Protein AF-A0A9E4ZSJ5-F1 (afdb_monomer)

Foldseek 3Di:
DLLLVLLVLLLVLLVVVLPDPLVPDPVLSVLSPVLSVLSVVLSVAFPAPPNVLSNVLSVLSVVLSVCCVPVNDDPVSSVSSVVSSLSSLQVSCVRHVLVVLLVLLLVLLVLLLVLQCVLLCPPDPVSNVVNVVLVVLSVVLSVQSVVQALSSLVSLVVSLPVSLVVLVVLLVVLVVCLVDVVNLVVVCVVVVHDSVVSNVVSVSSNVSSVSSNVSSVSSCVSCVVSVSNHD

Structure (mmCIF, N/CA/C/O backbone):
data_AF-A0A9E4ZSJ5-F1
#
_entry.id   AF-A0A9E4ZSJ5-F1
#
loop_
_atom_site.group_PDB
_atom_site.id
_atom_site.type_symbol
_atom_site.label_atom_id
_atom_site.label_alt_id
_atom_site.label_comp_id
_atom_site.label_asym_id
_atom_site.label_entity_id
_atom_site.label_seq_id
_atom_site.pdbx_PDB_ins_code
_atom_site.Cartn_x
_atom_site.Cartn_y
_atom_site.Cartn_z
_atom_site.occupancy
_atom_site.B_iso_or_equiv
_atom_site.auth_seq_id
_atom_site.auth_comp_id
_atom_site.auth_asym_id
_atom_site.auth_atom_id
_atom_site.pdbx_PDB_model_num
ATOM 1 N N . MET A 1 1 ? -26.168 -15.678 9.941 1.00 82.56 1 MET A N 1
ATOM 2 C CA . MET A 1 1 ? -24.717 -15.788 10.201 1.00 82.56 1 MET A CA 1
ATOM 3 C C . MET A 1 1 ? -24.453 -15.346 11.629 1.00 82.56 1 MET A C 1
ATOM 5 O O . MET A 1 1 ? -24.962 -14.302 12.035 1.00 82.56 1 MET A O 1
ATOM 9 N N . GLU A 1 2 ? -23.736 -16.155 12.408 1.00 89.38 2 GLU A N 1
ATOM 10 C CA . GLU A 1 2 ? -23.438 -15.859 13.820 1.00 89.38 2 GLU A CA 1
ATOM 11 C C . GLU A 1 2 ? -22.549 -14.610 13.950 1.00 89.38 2 GLU A C 1
ATOM 13 O O . GLU A 1 2 ? -22.780 -13.773 14.826 1.00 89.38 2 GLU A O 1
ATOM 18 N N . SER A 1 3 ? -21.613 -14.418 13.011 1.00 89.25 3 SER A N 1
ATOM 19 C CA . SER A 1 3 ? -20.755 -13.228 12.934 1.00 89.25 3 SER A CA 1
ATOM 20 C C . SER A 1 3 ? -21.548 -11.918 12.886 1.00 89.25 3 SER A C 1
ATOM 22 O O . SER A 1 3 ? -21.215 -10.985 13.612 1.00 89.25 3 SER A O 1
ATOM 24 N N . ILE A 1 4 ? -22.641 -11.854 12.114 1.00 91.62 4 ILE A N 1
ATOM 25 C CA . ILE A 1 4 ? -23.507 -10.664 12.011 1.00 91.62 4 ILE A CA 1
ATOM 26 C C . ILE A 1 4 ? -24.074 -10.283 13.379 1.00 91.62 4 ILE A C 1
ATOM 28 O O . ILE A 1 4 ? -24.084 -9.105 13.734 1.00 91.62 4 ILE A O 1
ATOM 32 N N . LYS A 1 5 ? -24.538 -11.268 14.158 1.00 93.62 5 LYS A N 1
ATOM 33 C CA . LYS A 1 5 ? -25.108 -11.024 15.489 1.00 93.62 5 LYS A CA 1
ATOM 34 C C . LYS A 1 5 ? -24.040 -10.468 16.434 1.00 93.62 5 LYS A C 1
ATOM 36 O O . LYS A 1 5 ? -24.253 -9.427 17.046 1.00 93.62 5 LYS A O 1
ATOM 41 N N . LEU A 1 6 ? -22.868 -11.103 16.472 1.00 94.00 6 LEU A N 1
ATOM 42 C CA . LEU A 1 6 ? -21.738 -10.673 17.302 1.00 94.00 6 LEU A CA 1
ATOM 43 C C . LEU A 1 6 ? -21.234 -9.272 16.926 1.00 94.00 6 LEU A C 1
ATOM 45 O O . LEU A 1 6 ? -20.929 -8.463 17.799 1.00 94.00 6 LEU A O 1
ATOM 49 N N . LEU A 1 7 ? -21.165 -8.956 15.633 1.00 93.94 7 LEU A N 1
ATOM 50 C CA . LEU A 1 7 ? -20.732 -7.644 15.155 1.00 93.94 7 LEU A CA 1
ATOM 51 C C . LEU A 1 7 ? -21.789 -6.561 15.398 1.00 93.94 7 LEU A C 1
ATOM 53 O O . LEU A 1 7 ? -21.427 -5.435 15.732 1.00 93.94 7 LEU A O 1
ATOM 57 N N . ARG A 1 8 ? -23.083 -6.887 15.312 1.00 95.06 8 ARG A N 1
ATOM 58 C CA . ARG A 1 8 ? -24.169 -5.967 15.686 1.00 95.06 8 ARG A CA 1
ATOM 59 C C . ARG A 1 8 ? -24.122 -5.620 17.175 1.00 95.06 8 ARG A C 1
ATOM 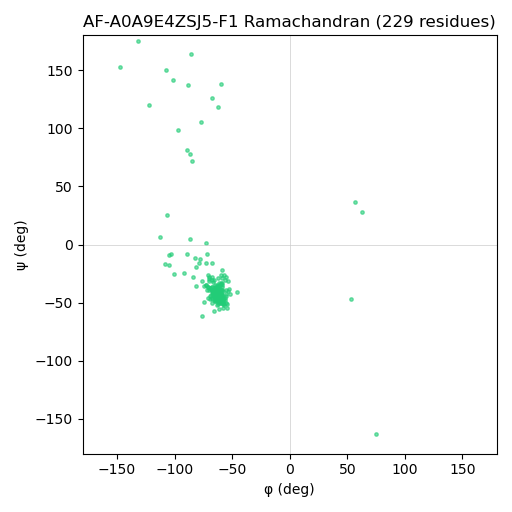61 O O . ARG A 1 8 ? -24.242 -4.448 17.526 1.00 95.06 8 ARG A O 1
ATOM 68 N N . ASP A 1 9 ? -23.858 -6.607 18.027 1.00 95.44 9 ASP A N 1
ATOM 69 C CA . ASP A 1 9 ? -23.616 -6.386 19.457 1.00 95.44 9 ASP A CA 1
ATOM 70 C C . ASP A 1 9 ? -22.361 -5.524 19.690 1.00 95.44 9 ASP A C 1
ATOM 72 O O . ASP A 1 9 ? -22.326 -4.679 20.579 1.00 95.44 9 ASP A O 1
ATOM 76 N N . THR A 1 10 ? -21.316 -5.686 18.874 1.00 94.69 10 THR A N 1
ATOM 77 C CA . THR A 1 10 ? -20.131 -4.815 18.932 1.00 94.69 10 THR A CA 1
ATOM 78 C C . THR A 1 10 ? -20.482 -3.369 18.574 1.00 94.69 10 THR A C 1
ATOM 80 O O . THR A 1 10 ? -20.023 -2.450 19.250 1.00 94.69 10 THR A O 1
ATOM 83 N N . VAL A 1 11 ? -21.305 -3.139 17.544 1.00 95.62 11 VAL A N 1
ATOM 84 C CA . VAL A 1 11 ? -21.756 -1.790 17.157 1.00 95.62 11 VAL A CA 1
ATOM 85 C C . VAL A 1 11 ? -22.525 -1.124 18.298 1.00 95.62 11 VAL A C 1
ATOM 87 O O . VAL A 1 11 ? -22.272 0.045 18.601 1.00 95.62 11 VAL A O 1
ATOM 90 N N . SER A 1 12 ? -23.426 -1.851 18.967 1.00 95.69 12 SER A N 1
ATOM 91 C CA . SER A 1 12 ? -24.171 -1.301 20.105 1.00 95.69 12 SER A CA 1
ATOM 92 C C . SER A 1 12 ? -23.243 -0.958 21.275 1.00 95.69 12 SER A C 1
ATOM 94 O O . SER A 1 12 ? -23.329 0.150 21.805 1.00 95.69 12 SER A O 1
ATOM 96 N N . LEU A 1 13 ? -22.287 -1.833 21.609 1.00 94.19 13 LEU A N 1
ATOM 97 C CA . LEU A 1 13 ? -21.255 -1.567 22.620 1.00 94.19 13 LEU A CA 1
ATOM 98 C C . LEU A 1 13 ? -20.428 -0.323 22.280 1.00 94.19 13 LEU A C 1
ATOM 100 O O . LEU A 1 13 ? -20.258 0.547 23.129 1.00 94.19 13 LEU A O 1
ATOM 104 N N . MET A 1 14 ? -19.970 -0.187 21.035 1.00 94.00 14 MET A N 1
ATOM 105 C CA . MET A 1 14 ? -19.210 0.983 20.582 1.00 94.00 14 MET A CA 1
ATOM 106 C C . MET A 1 14 ? -20.010 2.281 20.735 1.00 94.00 14 MET A C 1
ATOM 108 O O . MET A 1 14 ? -19.475 3.281 21.213 1.00 94.00 14 MET A O 1
ATOM 112 N N . ARG A 1 15 ? -21.304 2.270 20.394 1.00 94.38 15 ARG A N 1
ATOM 113 C CA . ARG A 1 15 ? -22.187 3.432 20.587 1.00 94.38 15 ARG A CA 1
ATOM 114 C C . ARG A 1 15 ? -22.389 3.768 22.065 1.00 94.38 15 ARG A C 1
ATOM 116 O O . ARG A 1 15 ? -22.365 4.943 22.417 1.00 94.38 15 ARG A O 1
ATOM 123 N N . MET A 1 16 ? -22.519 2.766 22.937 1.00 92.94 16 MET A N 1
ATOM 124 C CA . MET A 1 16 ? -22.590 2.989 24.387 1.00 92.94 16 MET A CA 1
ATOM 125 C C . MET A 1 16 ? -21.287 3.583 24.938 1.00 92.94 16 MET A C 1
ATOM 127 O O . MET A 1 16 ? -21.334 4.506 25.749 1.00 92.94 16 MET A O 1
ATOM 131 N N . ILE A 1 17 ? -20.126 3.125 24.453 1.00 91.44 17 ILE A N 1
ATOM 132 C CA . ILE A 1 17 ? -18.825 3.713 24.805 1.00 91.44 17 ILE A CA 1
ATOM 133 C C . ILE A 1 17 ? -18.768 5.184 24.360 1.00 91.44 17 ILE A C 1
ATOM 135 O O . ILE A 1 17 ? -18.395 6.048 25.150 1.00 91.44 17 ILE A O 1
ATOM 139 N N . ALA A 1 18 ? -19.186 5.495 23.128 1.00 90.62 18 ALA A N 1
ATOM 140 C CA . ALA A 1 18 ? -19.200 6.865 22.604 1.00 90.62 18 ALA A CA 1
ATOM 141 C C . ALA A 1 18 ? -20.171 7.801 23.351 1.00 90.62 18 ALA A C 1
ATOM 143 O O . ALA A 1 18 ? -19.890 8.992 23.513 1.00 90.62 18 ALA A O 1
ATOM 144 N N . ALA A 1 19 ? -21.310 7.277 23.810 1.00 89.75 19 ALA A N 1
ATOM 145 C CA . ALA A 1 19 ? -22.309 8.021 24.574 1.00 89.75 19 ALA A CA 1
ATOM 146 C C . ALA A 1 19 ? -21.919 8.226 26.049 1.00 89.75 19 ALA A C 1
ATOM 148 O O . ALA A 1 19 ? -22.552 9.023 26.747 1.00 89.75 19 ALA A O 1
ATOM 149 N N . ASN A 1 20 ? -20.889 7.531 26.540 1.00 87.38 20 ASN A N 1
ATOM 150 C CA . ASN A 1 20 ? -20.501 7.607 27.938 1.00 87.38 20 ASN A CA 1
ATOM 151 C C . ASN A 1 20 ? -19.952 9.002 28.285 1.00 87.38 20 ASN A C 1
ATOM 153 O O . ASN A 1 20 ? -18.995 9.491 27.682 1.00 87.38 20 ASN A O 1
ATOM 157 N N . ARG A 1 21 ? -20.534 9.633 29.313 1.00 79.31 21 ARG A N 1
ATOM 158 C CA . ARG A 1 21 ? -20.146 10.976 29.780 1.00 79.31 21 ARG A CA 1
ATOM 159 C C . ARG A 1 21 ? -18.676 11.056 30.203 1.00 79.31 21 ARG A C 1
ATOM 161 O O . ARG A 1 21 ? -18.067 12.111 30.058 1.00 79.31 21 ARG A O 1
ATOM 168 N N . LYS A 1 22 ? -18.091 9.946 30.673 1.00 81.38 22 LYS A N 1
ATOM 169 C CA . LYS A 1 22 ? -16.681 9.864 31.091 1.00 81.38 22 LYS A CA 1
ATOM 170 C C . LYS A 1 22 ? -15.698 10.015 29.924 1.00 81.38 22 LYS A C 1
ATOM 172 O O . LYS A 1 22 ? -14.518 10.244 30.167 1.00 81.38 22 LYS A O 1
ATOM 177 N N . LEU A 1 23 ? -16.153 9.879 28.672 1.00 79.12 23 LEU A N 1
ATOM 178 C CA . LEU A 1 23 ? -15.261 9.841 27.517 1.00 79.12 23 LEU A CA 1
ATOM 179 C C . LEU A 1 23 ? -14.599 11.193 27.223 1.00 79.12 23 LEU A C 1
ATOM 181 O O . LEU A 1 23 ? -13.488 11.153 26.713 1.00 79.12 23 LEU A O 1
ATOM 185 N N . GLY A 1 24 ? -15.229 12.334 27.568 1.00 72.06 24 GLY A N 1
ATOM 186 C CA . GLY A 1 24 ? -14.718 13.729 27.601 1.00 72.06 24 GLY A CA 1
ATOM 187 C C . GLY A 1 24 ? -14.047 14.299 26.333 1.00 72.06 24 GLY A C 1
ATOM 188 O O . GLY A 1 24 ? -14.333 15.405 25.885 1.00 72.06 24 GLY A O 1
ATOM 189 N N . ASN A 1 25 ? -13.148 13.534 25.731 1.00 85.38 25 ASN A N 1
ATOM 190 C CA . ASN A 1 25 ? -12.379 13.787 24.535 1.00 85.38 25 ASN A CA 1
ATOM 191 C C . ASN A 1 25 ? -13.220 13.603 23.260 1.00 85.38 25 ASN A C 1
ATOM 193 O O . ASN A 1 25 ? -13.465 12.489 22.786 1.00 85.38 25 ASN A O 1
ATOM 197 N N . VAL A 1 26 ? -13.573 14.735 22.651 1.00 88.44 26 VAL A N 1
ATOM 198 C CA . VAL A 1 26 ? -14.324 14.825 21.388 1.00 88.44 26 VAL A CA 1
ATOM 199 C C . VAL A 1 26 ? -13.657 14.040 20.250 1.00 88.44 26 VAL A C 1
ATOM 201 O O . VAL A 1 26 ? -14.342 13.363 19.486 1.00 88.44 26 VAL A O 1
ATOM 204 N N . LYS A 1 27 ? -12.318 14.059 20.148 1.00 90.00 27 LYS A N 1
ATOM 205 C CA . LYS A 1 27 ? -11.590 13.339 19.085 1.00 90.00 27 LYS A CA 1
ATOM 206 C C . LYS A 1 27 ? -11.707 11.826 19.245 1.00 90.00 27 LYS A C 1
ATOM 208 O O . LYS A 1 27 ? -11.814 11.112 18.251 1.00 90.00 27 LYS A O 1
ATOM 213 N N . LEU A 1 28 ? -11.655 11.329 20.482 1.00 89.88 28 LEU A N 1
ATOM 214 C CA . LEU A 1 28 ? -11.805 9.901 20.756 1.00 89.88 28 LEU A CA 1
ATOM 215 C C . LEU A 1 28 ? -13.237 9.449 20.467 1.00 89.88 28 LEU A C 1
ATOM 217 O O . LEU A 1 28 ? -13.420 8.444 19.788 1.00 89.88 28 LEU A O 1
ATOM 221 N N . LYS A 1 29 ? -14.232 10.238 20.889 1.00 92.50 29 LYS A N 1
ATOM 222 C CA . LYS A 1 29 ? -15.645 9.989 20.581 1.00 92.50 29 LYS A CA 1
ATOM 223 C C . LYS A 1 29 ? -15.884 9.848 19.078 1.00 92.50 29 LYS A C 1
ATOM 225 O O . LYS A 1 29 ? -16.398 8.824 18.638 1.00 92.50 29 LYS A O 1
ATOM 230 N N . ALA A 1 30 ? -15.405 10.816 18.295 1.00 92.19 30 ALA A N 1
ATOM 231 C CA . ALA A 1 30 ? -15.530 10.798 16.840 1.00 92.19 30 ALA A CA 1
ATOM 232 C C . ALA A 1 30 ? -14.900 9.540 16.214 1.00 92.19 30 ALA A C 1
ATOM 234 O O . ALA A 1 30 ? -15.482 8.930 15.321 1.00 92.19 30 ALA A O 1
ATOM 235 N N . LYS A 1 31 ? -13.737 9.091 16.713 1.00 92.62 31 LYS A N 1
ATOM 236 C CA . LYS A 1 31 ? -13.089 7.858 16.230 1.00 92.62 31 LYS A CA 1
ATOM 237 C C . LYS A 1 31 ? -13.915 6.599 16.497 1.00 92.62 31 LYS A C 1
ATOM 239 O O . LYS A 1 31 ? -13.879 5.686 15.669 1.00 92.62 31 LYS A O 1
ATOM 244 N N . ILE A 1 32 ? -14.585 6.531 17.649 1.00 94.12 32 ILE A N 1
ATOM 245 C CA . ILE A 1 32 ? -15.438 5.403 18.046 1.00 94.12 32 ILE A CA 1
ATOM 246 C C . ILE A 1 32 ? -16.707 5.387 17.196 1.00 94.12 32 ILE A C 1
ATOM 248 O O . ILE A 1 32 ? -17.059 4.336 16.668 1.00 94.12 32 ILE A O 1
ATOM 252 N N . GLU A 1 33 ? -17.350 6.541 17.013 1.00 94.31 33 GLU A N 1
ATOM 253 C CA . GLU A 1 33 ? -18.536 6.679 16.160 1.00 94.31 33 GLU A CA 1
ATOM 254 C C . GLU A 1 33 ? -18.225 6.324 14.700 1.00 94.31 33 GLU A C 1
ATOM 256 O O . GLU A 1 33 ? -18.957 5.546 14.092 1.00 94.31 33 GLU A O 1
ATOM 261 N N . GLU A 1 34 ? -17.094 6.798 14.166 1.00 92.88 34 GLU A N 1
ATOM 262 C CA . GLU A 1 34 ? -16.604 6.418 12.834 1.00 92.88 34 GLU A CA 1
ATOM 263 C C . GLU A 1 34 ? -16.385 4.900 12.729 1.00 92.88 34 GLU A C 1
ATOM 265 O O . GLU A 1 34 ? -16.767 4.272 11.748 1.00 92.88 34 GLU A O 1
ATOM 270 N N . ALA A 1 35 ? -15.790 4.270 13.745 1.00 93.06 35 ALA A N 1
ATOM 271 C CA . ALA A 1 35 ? -15.584 2.823 13.737 1.00 93.06 35 ALA A CA 1
ATOM 272 C C . ALA A 1 35 ? -16.902 2.034 13.828 1.00 93.06 35 ALA A C 1
ATOM 274 O O . ALA A 1 35 ? -17.030 0.986 13.194 1.00 93.06 35 ALA A O 1
ATOM 275 N N . ALA A 1 36 ? -17.878 2.533 14.590 1.00 94.25 36 ALA A N 1
ATOM 276 C CA . ALA A 1 36 ? -19.201 1.931 14.690 1.00 94.25 36 ALA A CA 1
ATOM 277 C C . ALA A 1 36 ? -19.961 2.018 13.358 1.00 94.25 36 ALA A C 1
ATOM 279 O O . ALA A 1 36 ? -20.536 1.018 12.934 1.00 94.25 36 ALA A O 1
ATOM 280 N N . SER A 1 37 ? -19.914 3.164 12.667 1.00 93.75 37 SER A N 1
ATOM 281 C CA . SER A 1 37 ? -20.568 3.330 11.361 1.00 93.75 37 SER A CA 1
ATOM 282 C C . SER A 1 37 ? -19.913 2.478 10.268 1.00 93.75 37 SER A C 1
ATOM 284 O O . SER A 1 37 ? -20.601 1.893 9.430 1.00 93.75 37 SER A O 1
ATOM 286 N N . VAL A 1 38 ? -18.584 2.327 10.303 1.00 91.50 38 VAL A N 1
ATOM 287 C CA . VAL A 1 38 ? -17.856 1.417 9.406 1.00 91.50 38 VAL A CA 1
ATOM 288 C C . VAL A 1 38 ? -18.292 -0.033 9.624 1.00 91.50 38 VAL A C 1
ATOM 290 O O . VAL A 1 38 ? -18.569 -0.732 8.652 1.00 91.50 38 VAL A O 1
ATOM 293 N N . LEU A 1 39 ? -18.398 -0.487 10.876 1.00 92.69 39 LEU A N 1
ATOM 294 C CA . LEU A 1 39 ? -18.894 -1.833 11.171 1.00 92.69 39 LEU A CA 1
ATOM 295 C C . LEU A 1 39 ? -20.347 -2.022 10.738 1.00 92.69 39 LEU A C 1
ATOM 297 O O . LEU A 1 39 ? -20.679 -3.050 10.163 1.00 92.69 39 LEU A O 1
ATOM 301 N N . GLU A 1 40 ? -21.205 -1.041 10.999 1.00 93.50 40 GLU A N 1
ATOM 302 C CA . GLU A 1 40 ? -22.624 -1.100 10.656 1.00 93.50 40 GLU A CA 1
ATOM 303 C C . GLU A 1 40 ? -22.850 -1.155 9.144 1.00 93.50 40 GLU A C 1
ATOM 305 O O . GLU A 1 40 ? -23.587 -2.019 8.675 1.00 93.50 40 GLU A O 1
ATOM 310 N N . SER A 1 41 ? -22.160 -0.304 8.376 1.00 91.31 41 SER A N 1
ATOM 311 C CA . SER A 1 41 ? -22.208 -0.344 6.906 1.00 91.31 41 SER A CA 1
ATOM 312 C C . SER A 1 41 ? -21.706 -1.677 6.347 1.00 91.31 41 SER A C 1
ATOM 314 O O . SER A 1 41 ? -22.260 -2.186 5.378 1.00 91.31 41 SER A O 1
ATOM 316 N N . MET A 1 42 ? -20.713 -2.294 6.994 1.00 92.75 42 MET A N 1
ATOM 317 C CA . MET A 1 42 ? -20.207 -3.608 6.608 1.00 92.75 42 MET A CA 1
ATOM 318 C C . MET A 1 42 ? -21.226 -4.732 6.837 1.00 92.75 42 MET A C 1
ATOM 320 O O . MET A 1 42 ? -21.202 -5.694 6.078 1.00 92.75 42 MET A O 1
ATOM 324 N N . LEU A 1 43 ? -22.128 -4.643 7.827 1.00 91.69 43 LEU A N 1
ATOM 325 C CA . LEU A 1 43 ? -23.059 -5.737 8.162 1.00 91.69 43 LEU A CA 1
ATOM 326 C C . LEU A 1 43 ? -23.928 -6.190 6.976 1.00 91.69 43 LEU A C 1
ATOM 328 O O . LEU A 1 43 ? -24.295 -7.361 6.919 1.00 91.69 43 LEU A O 1
ATOM 332 N N . GLY A 1 44 ? -24.254 -5.279 6.052 1.00 86.50 44 GLY A N 1
ATOM 333 C CA . GLY A 1 44 ? -25.016 -5.581 4.834 1.00 86.50 44 GLY A CA 1
ATOM 334 C C . GLY A 1 44 ? -24.184 -6.159 3.682 1.00 86.50 44 GLY A C 1
ATOM 335 O O . GLY A 1 44 ? -24.751 -6.656 2.717 1.00 86.50 44 GLY A O 1
ATOM 336 N N . GLU A 1 45 ? -22.854 -6.112 3.781 1.00 90.12 45 GLU A N 1
ATOM 337 C CA . GLU A 1 45 ? -21.902 -6.531 2.741 1.00 90.12 45 GLU A CA 1
ATOM 338 C C . G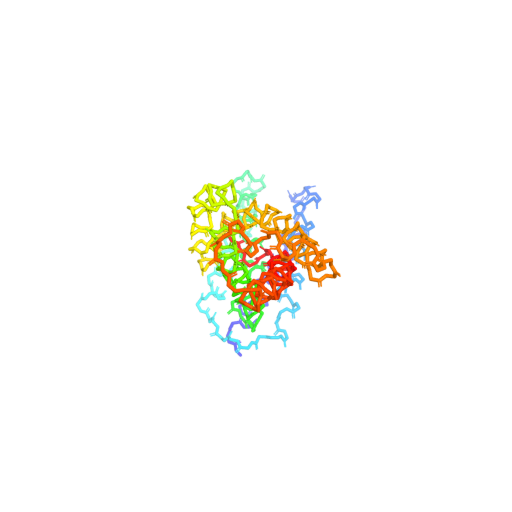LU A 1 45 ? -21.092 -7.782 3.135 1.00 90.12 45 GLU A C 1
ATOM 340 O O . GLU A 1 45 ? -20.141 -8.145 2.439 1.00 90.12 45 GLU A O 1
ATOM 345 N N . ILE A 1 46 ? -21.408 -8.427 4.266 1.00 90.31 46 ILE A N 1
ATOM 346 C CA . ILE A 1 46 ? -20.648 -9.584 4.761 1.00 90.31 46 ILE A CA 1
ATOM 347 C C . ILE A 1 46 ? -20.736 -10.734 3.753 1.00 90.31 46 ILE A C 1
ATOM 349 O O . ILE A 1 46 ? -21.812 -11.271 3.496 1.00 90.31 46 ILE A O 1
ATOM 353 N N . SER A 1 47 ? -19.577 -11.131 3.223 1.00 88.69 47 SER A N 1
ATOM 354 C CA . SER A 1 47 ? -19.415 -12.285 2.331 1.00 88.69 47 SER A CA 1
ATOM 355 C C . SER A 1 47 ? -18.692 -13.458 3.003 1.00 88.69 47 SER A C 1
ATOM 357 O O . SER A 1 47 ? -18.783 -14.583 2.519 1.00 88.69 47 SER A O 1
ATOM 359 N N . VAL A 1 48 ? -18.001 -13.228 4.129 1.00 87.50 48 VAL A N 1
ATOM 360 C CA . VAL A 1 48 ? -17.189 -14.235 4.834 1.00 87.50 48 VAL A CA 1
ATOM 361 C C . VAL A 1 48 ? -17.661 -14.397 6.284 1.00 87.50 48 VAL A C 1
ATOM 363 O O . VAL A 1 48 ? -17.599 -13.449 7.068 1.00 87.50 48 VAL A O 1
ATOM 366 N N . ASP A 1 49 ? -18.089 -15.607 6.674 1.00 87.38 49 ASP A N 1
ATOM 367 C CA . ASP A 1 49 ? -18.551 -15.905 8.045 1.00 87.38 49 ASP A CA 1
ATOM 368 C C . ASP A 1 49 ? -17.391 -16.261 8.995 1.00 87.38 49 ASP A C 1
ATOM 370 O O . ASP A 1 49 ? -17.207 -17.413 9.385 1.00 87.38 49 ASP A O 1
ATOM 374 N N . ASN A 1 50 ? -16.571 -15.276 9.375 1.00 89.31 50 ASN A N 1
ATOM 375 C CA . ASN A 1 50 ? -15.491 -15.493 10.347 1.00 89.31 50 ASN A CA 1
ATOM 376 C C . ASN A 1 50 ? -15.983 -15.317 11.796 1.00 89.31 50 ASN A C 1
ATOM 378 O O . ASN A 1 50 ? -15.773 -14.284 12.441 1.00 89.31 50 ASN A O 1
ATOM 382 N N . VAL A 1 51 ? -16.668 -16.336 12.313 1.00 91.75 51 VAL A N 1
ATOM 383 C CA . VAL A 1 51 ? -17.276 -16.311 13.655 1.00 91.75 51 VAL A CA 1
ATOM 384 C C . VAL A 1 51 ? -16.239 -16.091 14.763 1.00 91.75 51 VAL A C 1
ATOM 386 O O . VAL A 1 51 ? -16.495 -15.332 15.699 1.00 91.75 51 VAL A O 1
ATOM 389 N N . GLU A 1 52 ? -15.055 -16.696 14.655 1.00 91.38 52 GLU A N 1
ATOM 390 C CA . GLU A 1 52 ? -13.989 -16.574 15.658 1.00 91.38 52 GLU A CA 1
ATOM 391 C C . GLU A 1 52 ? -13.497 -15.132 15.797 1.00 91.38 52 GLU A C 1
ATOM 393 O O . GLU A 1 52 ? -13.434 -14.597 16.908 1.00 91.38 52 GLU A O 1
ATOM 398 N N . LEU A 1 53 ? -13.221 -14.466 14.671 1.00 91.25 53 LEU A N 1
ATOM 399 C CA . LEU A 1 53 ? -12.815 -13.064 14.673 1.00 91.25 53 LEU A CA 1
ATOM 400 C C . LEU A 1 53 ? -13.937 -12.163 15.200 1.00 91.25 53 LEU A C 1
ATOM 402 O O . LEU A 1 53 ? -13.677 -11.243 15.976 1.00 91.25 53 LEU A O 1
ATOM 406 N N . ALA A 1 54 ? -15.191 -12.441 14.835 1.00 93.31 54 ALA A N 1
ATOM 407 C CA . ALA A 1 54 ? -16.335 -11.676 15.325 1.00 93.31 54 ALA A CA 1
ATOM 408 C C . ALA A 1 54 ? -16.478 -11.804 16.851 1.00 93.31 54 ALA A C 1
ATOM 410 O O . ALA A 1 54 ? -16.725 -10.811 17.540 1.00 93.31 54 ALA A O 1
ATOM 411 N N . ARG A 1 55 ? -16.250 -13.006 17.393 1.00 95.12 55 ARG A N 1
ATOM 412 C CA . ARG A 1 55 ? -16.262 -13.287 18.835 1.00 95.12 55 ARG A CA 1
ATOM 413 C C . ARG A 1 55 ? -1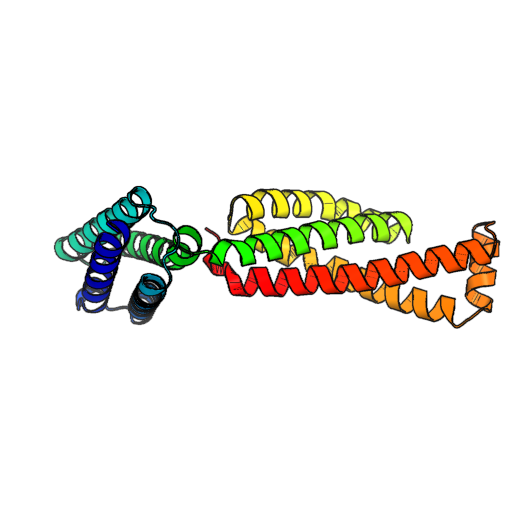5.094 -12.611 19.555 1.00 95.12 55 ARG A C 1
ATOM 415 O O . ARG A 1 55 ? -15.286 -12.055 20.638 1.00 95.12 55 ARG A O 1
ATOM 422 N N . LEU A 1 56 ? -13.906 -12.587 18.948 1.00 93.81 56 LEU A N 1
ATOM 423 C CA . LEU A 1 56 ? -12.747 -11.862 19.473 1.00 93.81 56 LEU A CA 1
ATOM 424 C C . LEU A 1 56 ? -13.026 -10.354 19.559 1.00 93.81 56 LEU A C 1
ATOM 426 O O . LEU A 1 56 ? -12.827 -9.754 20.613 1.00 93.81 56 LEU A O 1
ATOM 430 N N . ILE A 1 57 ? -13.542 -9.748 18.486 1.00 94.44 57 ILE A N 1
ATOM 431 C CA . ILE A 1 57 ? -13.878 -8.317 18.462 1.00 94.44 57 ILE A CA 1
ATOM 432 C C . ILE A 1 57 ? -14.965 -8.006 19.501 1.00 94.44 57 ILE A C 1
ATOM 434 O O . ILE A 1 57 ? -14.822 -7.054 20.270 1.00 94.44 57 ILE A O 1
ATOM 438 N N . ASN A 1 58 ? -16.022 -8.822 19.573 1.00 96.38 58 ASN A N 1
ATOM 439 C CA . ASN A 1 58 ? -17.112 -8.613 20.526 1.00 96.38 58 ASN A CA 1
ATOM 440 C C . ASN A 1 58 ? -16.653 -8.743 21.983 1.00 96.38 58 ASN A C 1
ATOM 442 O O . ASN A 1 58 ? -16.978 -7.891 22.810 1.00 96.38 58 ASN A O 1
ATOM 446 N N . SER A 1 59 ? -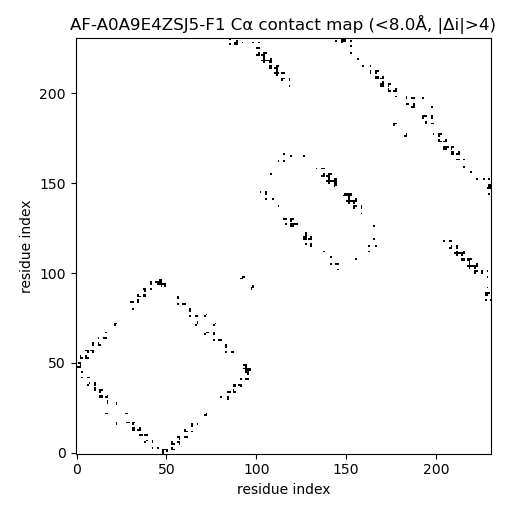15.864 -9.774 22.302 1.00 96.06 59 SER A N 1
ATOM 447 C CA . SER A 1 59 ? -15.340 -9.968 23.660 1.00 96.06 59 SER A CA 1
ATOM 448 C C . SER A 1 59 ? -14.464 -8.793 24.095 1.00 96.06 59 SER A C 1
ATOM 450 O O . SER A 1 59 ? -14.606 -8.299 25.213 1.00 96.06 59 SER A O 1
ATOM 452 N N . LYS A 1 60 ? -13.642 -8.265 23.184 1.00 94.94 60 LYS A N 1
ATOM 453 C CA . LYS A 1 60 ? -12.802 -7.093 23.440 1.00 94.94 60 LYS A CA 1
ATOM 454 C C . LYS A 1 60 ? -13.608 -5.806 23.586 1.00 94.94 60 LYS A C 1
ATOM 456 O O . LYS A 1 60 ? -13.296 -5.006 24.461 1.00 94.94 60 LYS A O 1
ATOM 461 N N . ALA A 1 61 ? -14.677 -5.627 22.812 1.00 95.19 61 ALA A N 1
ATOM 462 C CA . ALA A 1 61 ? -15.598 -4.507 22.998 1.00 95.19 61 ALA A CA 1
ATOM 463 C C . ALA A 1 61 ? -16.276 -4.532 24.376 1.00 95.19 61 ALA A C 1
ATOM 465 O O . ALA A 1 61 ? -16.348 -3.499 25.042 1.00 95.19 61 ALA A O 1
ATOM 466 N N . ARG A 1 62 ? -16.712 -5.713 24.838 1.00 96.00 62 ARG A N 1
ATOM 467 C CA . ARG A 1 62 ? -17.274 -5.890 26.188 1.00 96.00 62 ARG A CA 1
ATOM 468 C C . ARG A 1 62 ? -16.243 -5.583 27.270 1.00 96.00 62 ARG A C 1
ATOM 470 O O . ARG A 1 62 ? -16.547 -4.836 28.193 1.00 96.00 62 ARG A O 1
ATOM 477 N N . GLU A 1 63 ? -15.029 -6.120 27.147 1.00 94.06 63 GLU A N 1
ATOM 478 C CA . GLU A 1 63 ? -13.936 -5.886 28.100 1.00 94.06 63 GLU A CA 1
ATOM 479 C C . GLU A 1 63 ? -13.642 -4.387 28.264 1.00 94.06 63 GLU A C 1
ATOM 481 O O . GLU A 1 63 ? -13.596 -3.884 29.387 1.00 94.06 63 GLU A O 1
ATOM 486 N N . VAL A 1 64 ? -13.522 -3.664 27.146 1.00 93.75 64 VAL A N 1
ATOM 487 C CA . VAL A 1 64 ? -13.288 -2.214 27.133 1.00 93.75 64 VAL A CA 1
ATOM 488 C C . VAL A 1 64 ? -14.451 -1.452 27.765 1.00 93.75 64 VAL A C 1
ATOM 490 O O . VAL A 1 64 ? -14.222 -0.564 28.587 1.00 93.75 64 VAL A O 1
ATOM 493 N N . TYR A 1 65 ? -15.693 -1.808 27.425 1.00 93.12 65 TYR A N 1
ATOM 494 C CA . TYR A 1 65 ? -16.883 -1.194 28.012 1.00 93.12 65 TYR A CA 1
ATOM 495 C C . TYR A 1 65 ? -16.901 -1.345 29.541 1.00 93.12 65 TYR A C 1
ATOM 497 O O . TYR A 1 65 ? -17.021 -0.349 30.255 1.00 93.12 65 TYR A O 1
ATOM 505 N N . PHE A 1 66 ? -16.696 -2.563 30.056 1.00 92.31 66 PHE A N 1
ATOM 506 C CA . PHE A 1 66 ? -16.689 -2.824 31.498 1.00 92.31 66 PHE A CA 1
ATOM 507 C C . PHE A 1 66 ? -15.530 -2.134 32.223 1.00 92.31 66 PHE A C 1
ATOM 509 O O . PHE A 1 66 ? -15.723 -1.581 33.307 1.00 92.31 66 PHE A O 1
ATOM 516 N N . LYS A 1 67 ? -14.327 -2.129 31.635 1.00 91.19 67 LYS A N 1
ATOM 517 C CA . LYS A 1 67 ? -13.174 -1.414 32.201 1.00 91.19 67 LYS A CA 1
ATOM 518 C C . LYS A 1 67 ? -13.430 0.088 32.286 1.00 91.19 67 LYS A C 1
ATOM 520 O O . LYS A 1 67 ? -13.117 0.689 33.309 1.00 91.19 67 LYS A O 1
ATOM 525 N N . MET A 1 68 ? -14.027 0.681 31.255 1.00 89.38 68 MET A N 1
ATOM 526 C CA . MET A 1 68 ? -14.379 2.102 31.244 1.00 89.38 68 MET A CA 1
ATOM 527 C C . MET A 1 68 ? -15.473 2.435 32.273 1.00 89.38 68 MET A C 1
ATOM 529 O O . MET A 1 68 ? -15.374 3.442 32.976 1.00 89.38 68 MET A O 1
ATOM 533 N N . GLU A 1 69 ? -16.500 1.590 32.397 1.00 88.25 69 GLU A N 1
ATOM 534 C CA . GLU A 1 69 ? -17.546 1.720 33.422 1.00 88.25 69 GLU A CA 1
ATOM 535 C C . GLU A 1 69 ? -16.940 1.712 34.833 1.00 88.25 69 GLU A C 1
ATOM 537 O O . GLU A 1 69 ? -17.183 2.643 35.608 1.00 88.25 69 GLU A O 1
ATOM 542 N N . LYS A 1 70 ? -16.092 0.717 35.131 1.00 89.06 70 LYS A N 1
ATOM 543 C CA . LYS A 1 70 ? -15.509 0.484 36.460 1.00 89.06 70 LYS A CA 1
ATOM 544 C C . LYS A 1 70 ? -14.410 1.481 36.831 1.00 89.06 70 LYS A C 1
ATOM 546 O O . LYS A 1 70 ? -14.444 2.053 37.915 1.00 89.06 70 LYS A O 1
ATOM 551 N N . ASN A 1 71 ? -13.440 1.686 35.943 1.00 85.38 71 ASN A N 1
ATOM 552 C CA . ASN A 1 71 ? -12.202 2.413 36.242 1.00 85.38 71 ASN A CA 1
ATOM 553 C C . ASN A 1 71 ? -12.198 3.845 35.677 1.00 85.38 71 ASN A C 1
ATOM 555 O O . ASN A 1 71 ? -11.291 4.619 35.970 1.00 85.38 71 ASN A O 1
ATOM 559 N N . GLY A 1 72 ? -13.191 4.210 34.859 1.00 84.06 72 GLY A N 1
ATOM 560 C CA . GLY A 1 72 ? -13.207 5.481 34.140 1.00 84.06 72 GLY A CA 1
ATOM 561 C C . GLY A 1 72 ? -12.239 5.518 32.954 1.00 84.06 72 GLY A C 1
ATOM 562 O O . GLY A 1 72 ? -11.800 4.487 32.442 1.00 84.06 72 GLY A O 1
ATOM 563 N N . LEU A 1 73 ? -11.937 6.729 32.479 1.00 86.50 73 LEU A N 1
ATOM 564 C CA . LEU A 1 73 ? -11.093 6.954 31.307 1.00 86.50 73 LEU A CA 1
ATOM 565 C C . LEU A 1 73 ? -9.614 7.071 31.713 1.00 86.50 73 LEU A C 1
ATOM 567 O O . LEU A 1 73 ? -9.083 8.169 31.852 1.00 86.50 73 LEU A O 1
ATOM 571 N N . THR A 1 74 ? -8.947 5.936 31.917 1.00 88.69 74 THR A N 1
ATOM 572 C CA . THR A 1 74 ? -7.491 5.896 32.141 1.00 88.69 74 THR A CA 1
ATOM 573 C C . THR A 1 74 ? -6.723 5.848 30.816 1.00 88.69 74 THR A C 1
ATOM 575 O O . THR A 1 74 ? -7.289 5.522 29.769 1.00 88.69 74 THR A O 1
ATOM 578 N N . SER A 1 75 ? -5.416 6.137 30.839 1.00 88.31 75 SER A N 1
ATOM 579 C CA . SER A 1 75 ? -4.534 5.992 29.666 1.00 88.31 75 SER A CA 1
ATOM 580 C C . SER A 1 75 ? -4.620 4.598 29.043 1.00 88.31 75 SER A C 1
ATOM 582 O O . SER A 1 75 ? -4.639 4.456 27.820 1.00 88.31 75 SER A O 1
ATOM 584 N N . ASP A 1 76 ? -4.729 3.575 29.886 1.00 91.25 76 ASP A N 1
ATOM 585 C CA . ASP A 1 76 ? -4.789 2.180 29.462 1.00 91.25 76 ASP A CA 1
ATOM 586 C C . ASP A 1 76 ? -6.107 1.878 28.753 1.00 91.25 76 ASP A C 1
ATOM 588 O O . ASP A 1 76 ? -6.102 1.314 27.659 1.00 91.25 76 ASP A O 1
ATOM 592 N N . VAL A 1 77 ? -7.231 2.354 29.301 1.00 90.81 77 VAL A N 1
ATOM 593 C CA . VAL A 1 77 ? -8.547 2.238 28.656 1.00 90.81 77 VAL A CA 1
ATOM 594 C C . VAL A 1 77 ? -8.558 2.979 27.319 1.00 90.81 77 VAL A C 1
ATOM 596 O O . VAL A 1 77 ? -9.052 2.449 26.327 1.00 90.81 77 VAL A O 1
ATOM 599 N N . VAL A 1 78 ? -7.954 4.169 27.235 1.00 90.94 78 VAL A N 1
ATOM 600 C CA . VAL A 1 78 ? -7.824 4.907 25.966 1.00 90.94 78 VAL A CA 1
ATOM 601 C C . VAL A 1 78 ? -6.998 4.120 24.943 1.00 90.94 78 VAL A C 1
ATOM 603 O O . VAL A 1 78 ? -7.359 4.067 23.764 1.00 90.94 78 VAL A O 1
ATOM 606 N N . ASN A 1 79 ? -5.908 3.480 25.365 1.00 92.38 79 ASN A N 1
ATOM 607 C CA . ASN A 1 79 ? -5.093 2.634 24.494 1.00 92.38 79 ASN A CA 1
ATOM 608 C C . ASN A 1 79 ? -5.868 1.404 24.000 1.00 92.38 79 ASN A C 1
ATOM 610 O O . ASN A 1 79 ? -5.791 1.070 22.815 1.00 92.38 79 ASN A O 1
ATOM 614 N N . GLU A 1 80 ? -6.653 0.764 24.865 1.00 93.31 80 GLU A N 1
ATOM 615 C CA . GLU A 1 80 ? -7.515 -0.358 24.490 1.00 93.31 80 GLU A CA 1
ATOM 616 C C . GLU A 1 80 ? -8.644 0.065 23.542 1.00 93.31 80 GLU A C 1
ATOM 618 O O . GLU A 1 80 ? -8.862 -0.601 22.530 1.00 93.31 80 GLU A O 1
ATOM 623 N N . ILE A 1 81 ? -9.289 1.213 23.782 1.00 93.19 81 ILE A N 1
ATOM 624 C CA . ILE A 1 81 ? -10.272 1.803 22.860 1.00 93.19 81 ILE A CA 1
ATOM 625 C C . ILE A 1 81 ? -9.629 2.052 21.494 1.00 93.19 81 ILE A C 1
ATOM 627 O O . ILE A 1 81 ? -10.199 1.692 20.467 1.00 93.19 81 ILE A O 1
ATOM 631 N N . ASN A 1 82 ? -8.429 2.638 21.448 1.00 93.12 82 ASN A N 1
ATOM 632 C CA . ASN A 1 82 ? -7.732 2.880 20.184 1.00 93.12 82 ASN A CA 1
ATOM 633 C C . ASN A 1 82 ? -7.412 1.571 19.442 1.00 93.12 82 ASN A C 1
ATOM 635 O O . ASN A 1 82 ? -7.525 1.527 18.215 1.00 93.12 82 ASN A O 1
ATOM 639 N N . ARG A 1 83 ? -7.038 0.500 20.156 1.00 92.81 83 ARG A N 1
ATOM 640 C CA . ARG A 1 83 ? -6.837 -0.836 19.564 1.00 92.81 83 ARG A CA 1
ATOM 641 C C . ARG A 1 83 ? -8.145 -1.413 19.023 1.00 92.81 83 ARG A C 1
ATOM 643 O O . ARG A 1 83 ? -8.167 -1.877 17.887 1.00 92.81 83 ARG A O 1
ATOM 650 N N . LEU A 1 84 ? -9.233 -1.311 19.784 1.00 94.19 84 LEU A N 1
ATOM 651 C CA . LEU A 1 84 ? -10.560 -1.756 19.361 1.00 94.19 84 LEU A CA 1
ATOM 652 C C . LEU A 1 84 ? -11.028 -1.007 18.106 1.00 94.19 84 LEU A C 1
ATOM 654 O O . LEU A 1 84 ? -11.425 -1.633 17.130 1.00 94.19 84 LEU A O 1
ATOM 658 N N . VAL A 1 85 ? -10.894 0.322 18.083 1.00 93.69 85 VAL A N 1
ATOM 659 C CA . VAL A 1 85 ? -11.192 1.163 16.912 1.00 93.69 85 VAL A CA 1
ATOM 660 C C . VAL A 1 85 ? -10.413 0.697 15.681 1.00 93.69 85 VAL A C 1
ATOM 662 O O . VAL A 1 85 ? -10.992 0.609 14.598 1.00 93.69 85 VAL A O 1
ATOM 665 N N . LYS A 1 86 ? -9.117 0.378 15.823 1.00 91.06 86 LYS A N 1
ATOM 666 C CA . LYS A 1 86 ? -8.311 -0.161 14.715 1.00 91.06 86 LYS A CA 1
ATOM 667 C C . LYS A 1 86 ? -8.883 -1.482 14.194 1.00 91.06 86 LYS A C 1
ATOM 669 O O . LYS A 1 86 ? -9.080 -1.605 12.989 1.00 91.06 86 LYS A O 1
ATOM 674 N N . TRP A 1 87 ? -9.207 -2.429 15.074 1.00 91.56 87 TRP A N 1
ATOM 675 C CA . TRP A 1 87 ? -9.804 -3.708 14.670 1.00 91.56 87 TRP A CA 1
ATOM 676 C C . TRP A 1 87 ? -11.153 -3.536 13.971 1.00 91.56 87 TRP A C 1
ATOM 678 O O . TRP A 1 87 ? -11.373 -4.123 12.915 1.00 91.56 87 TRP A O 1
ATOM 688 N N . CYS A 1 88 ? -12.023 -2.670 14.488 1.00 91.50 88 CYS A N 1
ATOM 689 C CA . CYS A 1 88 ? -13.314 -2.369 13.869 1.00 91.50 88 CYS A CA 1
ATOM 690 C C . CYS A 1 88 ? -13.158 -1.763 12.463 1.00 91.50 88 CYS A C 1
ATOM 692 O O . CYS A 1 88 ? -13.908 -2.107 11.556 1.00 91.50 88 CYS A O 1
ATOM 694 N N . ARG A 1 89 ? -12.151 -0.904 12.247 1.00 91.19 89 ARG A N 1
ATOM 695 C CA . ARG A 1 89 ? -11.846 -0.331 10.921 1.00 91.19 89 ARG A CA 1
ATOM 696 C C . ARG A 1 89 ? -11.261 -1.342 9.939 1.00 91.19 89 ARG A C 1
ATOM 698 O O . ARG A 1 89 ? -11.393 -1.154 8.731 1.00 91.19 89 ARG A O 1
ATOM 705 N N . MET A 1 90 ? -10.606 -2.383 10.442 1.00 89.75 90 MET A N 1
ATOM 706 C CA . MET A 1 90 ? -10.060 -3.461 9.622 1.00 89.75 90 MET A CA 1
ATOM 707 C C . MET A 1 90 ? -11.086 -4.533 9.277 1.00 89.75 90 MET A C 1
ATOM 709 O O . MET A 1 90 ? -10.953 -5.156 8.228 1.00 89.75 90 MET A O 1
ATOM 713 N N . ALA A 1 91 ? -12.100 -4.728 10.122 1.00 91.81 91 ALA A N 1
ATOM 714 C CA . ALA A 1 91 ? -13.127 -5.746 9.936 1.00 91.81 91 ALA A CA 1
ATOM 715 C C . ALA A 1 91 ? -13.697 -5.795 8.499 1.00 91.81 91 ALA A C 1
ATOM 717 O O . ALA A 1 91 ? -13.781 -6.896 7.954 1.00 91.81 91 ALA A O 1
ATOM 718 N N . PRO A 1 92 ? -13.963 -4.670 7.797 1.00 91.25 92 PRO A N 1
ATOM 719 C CA . PRO A 1 92 ? -14.409 -4.720 6.404 1.00 91.25 92 PRO A CA 1
ATOM 720 C C . PRO A 1 92 ? -13.505 -5.529 5.477 1.00 91.25 92 PRO A C 1
ATOM 722 O O . PRO A 1 92 ? -13.997 -6.129 4.534 1.00 91.25 92 PRO A O 1
ATOM 725 N N . TYR A 1 93 ? -12.198 -5.588 5.718 1.00 91.06 93 TYR A N 1
ATOM 726 C CA . TYR A 1 93 ? -11.270 -6.360 4.889 1.00 91.06 93 TYR A CA 1
ATOM 727 C C . TYR A 1 93 ? -11.250 -7.854 5.227 1.00 91.06 93 TYR A C 1
ATOM 729 O O . TYR A 1 93 ? -10.796 -8.638 4.400 1.00 91.06 93 TYR A O 1
ATOM 737 N N . ASP A 1 94 ? -11.713 -8.240 6.414 1.00 90.06 94 ASP A N 1
ATOM 738 C CA . ASP A 1 94 ? -11.683 -9.623 6.901 1.00 90.06 94 ASP A CA 1
ATOM 739 C C . ASP A 1 94 ? -13.043 -10.330 6.763 1.00 90.06 94 ASP A C 1
ATOM 741 O O . ASP A 1 94 ? -13.089 -11.551 6.635 1.00 90.06 94 ASP A O 1
ATOM 745 N N . PHE A 1 95 ? -14.142 -9.567 6.739 1.00 91.69 95 PHE A N 1
ATOM 746 C CA . PHE A 1 95 ? -15.514 -10.080 6.609 1.00 91.69 95 PHE A CA 1
ATOM 747 C C . PHE A 1 95 ? -16.143 -9.863 5.222 1.00 91.69 95 PHE A C 1
ATOM 749 O O . PHE A 1 95 ? -17.222 -10.391 4.947 1.00 91.69 95 PHE A O 1
ATOM 756 N N . THR A 1 96 ? -15.497 -9.086 4.347 1.00 90.25 96 THR A N 1
ATOM 757 C CA . THR A 1 96 ? -15.975 -8.810 2.980 1.00 90.25 96 THR A CA 1
ATOM 758 C C . THR A 1 96 ? -14.864 -9.013 1.948 1.00 90.25 96 THR A C 1
ATOM 760 O O . THR A 1 96 ? -13.686 -9.162 2.276 1.00 90.25 96 THR A O 1
ATOM 763 N N . ASP A 1 97 ? -15.208 -8.886 0.669 1.00 88.94 97 ASP A N 1
ATOM 764 C CA . ASP A 1 97 ? -14.263 -8.990 -0.446 1.00 88.94 97 ASP A CA 1
ATOM 765 C C . ASP A 1 97 ? -13.312 -7.791 -0.600 1.00 88.94 97 ASP A C 1
ATOM 767 O O . ASP A 1 97 ? -12.487 -7.767 -1.521 1.00 88.94 97 ASP A O 1
ATOM 771 N N . ARG A 1 98 ? -13.382 -6.776 0.270 1.00 88.75 98 ARG A N 1
ATOM 772 C CA . ARG A 1 98 ? -12.575 -5.545 0.157 1.00 88.75 98 ARG A CA 1
ATOM 773 C C . ARG A 1 98 ? -11.061 -5.804 0.174 1.00 88.75 98 ARG A C 1
ATOM 775 O O . ARG A 1 98 ? -10.299 -5.017 -0.393 1.00 88.75 98 ARG A O 1
ATOM 782 N N . ILE A 1 99 ? -10.602 -6.940 0.712 1.00 90.31 99 ILE A N 1
ATOM 783 C CA . ILE A 1 99 ? -9.187 -7.352 0.663 1.00 90.31 99 ILE A CA 1
ATOM 784 C C . ILE A 1 99 ? -8.628 -7.454 -0.765 1.00 90.31 99 ILE A C 1
ATOM 786 O O . ILE A 1 99 ? -7.426 -7.263 -0.977 1.00 90.31 99 ILE A O 1
ATOM 790 N N . LYS A 1 100 ? -9.477 -7.699 -1.774 1.00 91.81 100 LYS A N 1
ATOM 791 C CA . LYS A 1 100 ? -9.051 -7.770 -3.181 1.00 91.81 100 LYS A CA 1
ATOM 792 C C . LYS A 1 100 ? -8.416 -6.468 -3.667 1.00 91.81 100 LYS A C 1
ATOM 794 O O . LYS A 1 100 ? -7.458 -6.514 -4.436 1.00 91.81 100 LYS A O 1
ATOM 799 N N . TYR A 1 101 ? -8.880 -5.318 -3.173 1.00 92.75 101 TYR A N 1
ATOM 800 C CA . TYR A 1 101 ? -8.325 -4.012 -3.537 1.00 92.75 101 TYR A CA 1
ATOM 801 C C . TYR A 1 101 ? -6.932 -3.798 -2.943 1.00 92.75 101 TYR A C 1
ATOM 803 O O . TYR A 1 101 ? -6.049 -3.280 -3.625 1.00 92.75 101 TYR A O 1
ATOM 811 N N . VAL A 1 102 ? -6.693 -4.282 -1.721 1.00 92.69 102 VAL A N 1
ATOM 812 C CA . VAL A 1 102 ? -5.360 -4.266 -1.099 1.00 92.69 102 VAL A CA 1
ATOM 813 C C . VAL A 1 102 ? -4.400 -5.166 -1.875 1.00 92.69 102 VAL A C 1
ATOM 815 O O . VAL A 1 102 ? -3.293 -4.749 -2.209 1.00 92.69 102 VAL A O 1
ATOM 818 N N . ARG A 1 103 ? -4.838 -6.380 -2.242 1.00 93.31 103 ARG A N 1
ATOM 819 C CA . ARG A 1 103 ? -4.043 -7.299 -3.076 1.00 93.31 103 ARG A CA 1
ATOM 820 C C . ARG A 1 103 ? -3.735 -6.702 -4.449 1.00 93.31 103 ARG A C 1
ATOM 822 O O . ARG A 1 103 ? -2.632 -6.896 -4.952 1.00 93.31 103 ARG A O 1
ATOM 829 N N . ARG A 1 104 ? -4.681 -5.966 -5.044 1.00 95.06 104 ARG A N 1
ATOM 830 C CA . ARG A 1 104 ? -4.467 -5.239 -6.302 1.00 95.06 104 ARG A CA 1
ATOM 831 C C . ARG A 1 104 ? -3.398 -4.160 -6.137 1.00 95.06 104 ARG A C 1
ATOM 833 O O . ARG A 1 104 ? -2.460 -4.154 -6.921 1.00 95.06 104 ARG A O 1
ATOM 840 N N . GLY A 1 105 ? -3.477 -3.343 -5.084 1.00 95.62 105 GLY A N 1
ATOM 841 C CA . GLY A 1 105 ? -2.445 -2.351 -4.759 1.00 95.62 105 GLY A CA 1
ATOM 842 C C . GLY A 1 105 ? -1.061 -2.972 -4.553 1.00 95.62 105 GLY A C 1
ATOM 843 O O . GLY A 1 105 ? -0.087 -2.503 -5.134 1.00 95.62 105 GLY A O 1
ATOM 844 N N . TYR A 1 106 ? -0.981 -4.082 -3.811 1.00 95.19 106 TYR A N 1
ATOM 845 C CA . TYR A 1 106 ? 0.259 -4.842 -3.624 1.00 95.19 106 TYR A CA 1
ATOM 846 C C . TYR A 1 106 ? 0.848 -5.348 -4.949 1.00 95.19 106 TYR A C 1
ATOM 848 O O . TYR A 1 106 ? 2.041 -5.184 -5.188 1.00 95.19 106 TYR A O 1
ATOM 856 N N . ARG A 1 107 ? 0.026 -5.936 -5.829 1.00 96.69 107 ARG A N 1
ATOM 857 C CA . ARG A 1 107 ? 0.479 -6.414 -7.147 1.00 96.69 107 ARG A CA 1
ATOM 858 C C . ARG A 1 107 ? 0.947 -5.263 -8.032 1.00 96.69 107 ARG A C 1
ATOM 860 O O . ARG A 1 107 ? 1.987 -5.382 -8.666 1.00 96.69 107 ARG A O 1
ATOM 867 N N . SER A 1 108 ? 0.213 -4.153 -8.049 1.00 97.44 108 SER A N 1
ATOM 868 C CA . SER A 1 108 ? 0.609 -2.950 -8.782 1.00 97.44 108 SER A CA 1
ATOM 869 C C . SER A 1 108 ? 1.953 -2.403 -8.290 1.00 97.44 108 SER A C 1
ATOM 871 O O . SER A 1 108 ? 2.809 -2.095 -9.112 1.00 97.44 108 SER A O 1
ATOM 873 N N . TYR A 1 109 ? 2.180 -2.373 -6.972 1.00 97.81 109 TYR A N 1
ATOM 874 C CA . TYR A 1 109 ? 3.474 -1.993 -6.399 1.00 97.81 109 TYR A CA 1
ATOM 875 C C . TYR A 1 109 ? 4.582 -2.962 -6.825 1.00 97.81 109 TYR A C 1
ATOM 877 O O . TYR A 1 109 ? 5.601 -2.534 -7.353 1.00 97.81 109 TYR A O 1
ATOM 885 N N . LEU A 1 110 ? 4.360 -4.270 -6.656 1.00 96.75 110 LEU A N 1
ATOM 886 C CA . LEU A 1 110 ? 5.313 -5.319 -7.023 1.00 96.75 110 LEU A CA 1
ATOM 887 C C . LEU A 1 110 ? 5.744 -5.205 -8.490 1.00 96.75 110 LEU A C 1
ATOM 889 O O . LEU A 1 110 ? 6.936 -5.119 -8.768 1.00 96.75 110 LEU A O 1
ATOM 893 N N . TYR A 1 111 ? 4.789 -5.178 -9.421 1.00 97.75 111 TYR A N 1
ATOM 894 C CA . TYR A 1 111 ? 5.101 -5.117 -10.848 1.00 97.75 111 TYR A CA 1
ATOM 895 C C . TYR A 1 111 ? 5.718 -3.776 -11.251 1.00 97.75 111 TYR A C 1
ATOM 897 O O . TYR A 1 111 ? 6.666 -3.767 -12.030 1.00 97.75 111 TYR A O 1
ATOM 905 N N . GLY A 1 112 ? 5.250 -2.659 -10.685 1.00 97.69 112 GLY A N 1
ATOM 906 C CA . GLY A 1 112 ? 5.861 -1.352 -10.926 1.00 97.69 112 GLY A CA 1
ATOM 907 C C . GLY A 1 112 ? 7.325 -1.306 -10.477 1.00 97.69 112 GLY A C 1
ATOM 908 O O . GLY A 1 112 ? 8.176 -0.811 -11.210 1.00 97.69 112 GLY A O 1
ATOM 909 N N . MET A 1 113 ? 7.640 -1.900 -9.321 1.00 97.44 113 MET A N 1
ATOM 910 C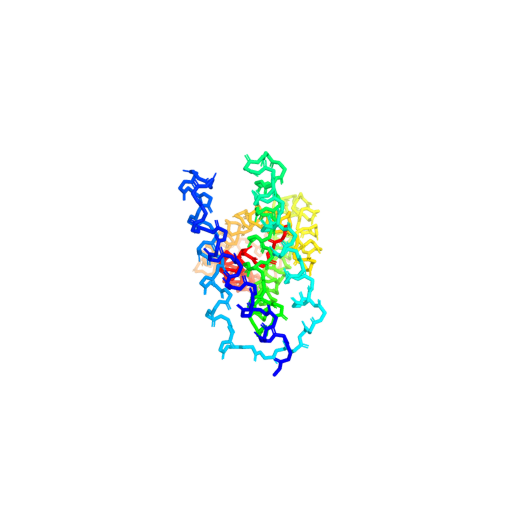 CA . MET A 1 113 ? 9.013 -1.972 -8.815 1.00 97.44 113 MET A CA 1
ATOM 911 C C . MET A 1 113 ? 9.891 -2.954 -9.600 1.00 97.44 113 MET A C 1
ATOM 913 O O . MET A 1 113 ? 11.064 -2.670 -9.809 1.00 97.44 113 MET A O 1
ATOM 917 N N . ILE A 1 114 ? 9.346 -4.075 -10.088 1.00 96.69 114 ILE A N 1
ATOM 918 C CA . ILE A 1 114 ? 10.082 -4.985 -10.986 1.00 96.69 114 ILE A CA 1
ATOM 919 C C . ILE A 1 114 ? 10.505 -4.246 -12.257 1.00 96.69 114 ILE A C 1
ATOM 921 O O . ILE A 1 114 ? 11.675 -4.285 -12.628 1.00 96.69 114 ILE A O 1
ATOM 925 N N . ILE A 1 115 ? 9.571 -3.534 -12.896 1.00 96.88 115 ILE A N 1
ATOM 926 C CA . ILE A 1 115 ? 9.874 -2.736 -14.089 1.00 96.88 115 ILE A CA 1
ATOM 927 C C . ILE A 1 115 ? 10.917 -1.665 -13.759 1.00 96.88 115 ILE A C 1
ATOM 929 O O . ILE A 1 115 ? 11.834 -1.451 -14.545 1.00 96.88 115 ILE A O 1
ATOM 933 N N . PHE A 1 116 ? 10.818 -1.037 -12.584 1.00 96.62 116 PHE A N 1
ATOM 934 C CA . PHE A 1 116 ? 11.790 -0.041 -12.144 1.00 96.62 116 PHE A CA 1
ATOM 935 C C . PHE A 1 116 ? 13.195 -0.632 -12.047 1.00 96.62 116 PHE A C 1
ATOM 937 O O . PHE A 1 116 ? 14.119 -0.055 -12.605 1.00 96.62 116 PHE A O 1
ATOM 944 N N . PHE A 1 117 ? 13.365 -1.788 -11.402 1.00 95.75 117 PHE A N 1
ATOM 945 C CA . PHE A 1 117 ? 14.681 -2.416 -11.281 1.00 95.75 117 PHE A CA 1
ATOM 946 C C . PHE A 1 117 ? 15.268 -2.826 -12.633 1.00 95.75 117 PHE A C 1
ATOM 948 O O . PHE A 1 117 ? 16.475 -2.702 -12.821 1.00 95.75 117 PHE A O 1
ATOM 955 N N . ILE A 1 118 ? 14.429 -3.262 -13.579 1.00 94.06 118 ILE A N 1
ATOM 956 C CA . ILE A 1 118 ? 14.869 -3.570 -14.944 1.00 94.06 118 ILE A CA 1
ATOM 957 C C . ILE A 1 118 ? 15.338 -2.288 -15.641 1.00 94.06 118 ILE A C 1
ATOM 959 O O . ILE A 1 118 ? 16.490 -2.209 -16.047 1.00 94.06 118 ILE A O 1
ATOM 963 N N . VAL A 1 119 ? 14.478 -1.267 -15.724 1.00 92.75 119 VAL A N 1
ATOM 964 C CA . VAL A 1 119 ? 14.781 -0.019 -16.443 1.00 92.75 119 VAL A CA 1
ATOM 965 C C . VAL A 1 119 ? 15.970 0.707 -15.812 1.00 92.75 119 VAL A C 1
ATOM 967 O O . VAL A 1 119 ? 16.914 1.068 -16.506 1.00 92.75 119 VAL A O 1
ATOM 970 N N . ALA A 1 120 ? 15.965 0.899 -14.494 1.00 91.38 120 ALA A N 1
ATOM 971 C CA . ALA A 1 120 ? 17.038 1.602 -13.800 1.00 91.38 120 ALA A CA 1
ATOM 972 C C . ALA A 1 120 ? 18.366 0.830 -13.842 1.00 91.38 120 ALA A C 1
ATOM 974 O O . ALA A 1 120 ? 19.423 1.453 -13.898 1.00 91.38 120 ALA A O 1
ATOM 975 N N . GLY A 1 121 ? 18.318 -0.506 -13.840 1.00 87.94 121 GLY A N 1
ATOM 976 C CA . GLY A 1 121 ? 19.504 -1.353 -13.936 1.00 87.94 121 GLY A CA 1
ATOM 977 C C . GLY A 1 121 ? 20.182 -1.315 -15.308 1.00 87.94 121 GLY A C 1
ATOM 978 O O . GLY A 1 121 ? 21.397 -1.476 -15.373 1.00 87.94 121 GLY A O 1
ATOM 979 N N . THR A 1 122 ? 19.429 -1.086 -16.389 1.00 86.31 122 THR A N 1
ATOM 980 C CA . THR A 1 12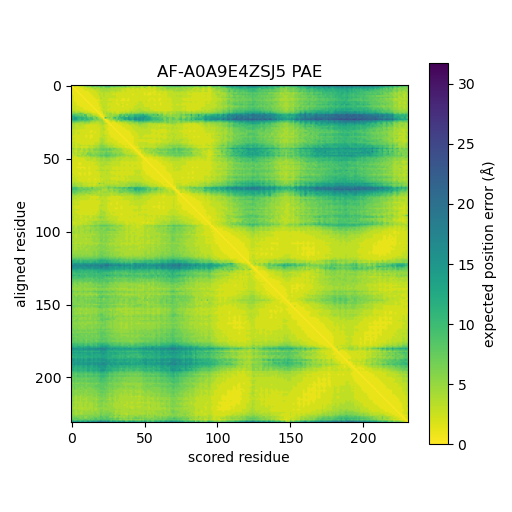2 ? 19.965 -1.124 -17.762 1.00 86.31 122 THR A CA 1
ATOM 981 C C . THR A 1 122 ? 20.159 0.251 -18.401 1.00 86.31 122 THR A C 1
ATOM 983 O O . THR A 1 122 ? 20.863 0.349 -19.400 1.00 86.31 122 THR A O 1
ATOM 986 N N . TYR A 1 123 ? 19.533 1.306 -17.873 1.00 80.44 123 TYR A N 1
ATOM 987 C CA . TYR A 1 123 ? 19.536 2.624 -18.512 1.00 80.44 123 TYR A CA 1
ATOM 988 C C . TYR A 1 123 ? 20.863 3.377 -18.333 1.00 80.44 123 TYR A C 1
ATOM 990 O O . TYR A 1 123 ? 21.542 3.670 -19.310 1.00 80.44 123 TYR A O 1
ATOM 998 N N . THR A 1 124 ? 21.261 3.683 -17.095 1.00 80.25 124 THR A N 1
ATOM 999 C CA . THR A 1 124 ? 22.538 4.353 -16.791 1.00 80.25 124 THR A CA 1
ATOM 1000 C C . THR A 1 124 ? 23.095 3.889 -15.449 1.00 80.25 124 THR A C 1
ATOM 1002 O O . THR A 1 124 ? 22.353 3.536 -14.530 1.00 80.25 124 THR A O 1
ATOM 1005 N N . GLN A 1 125 ? 24.422 3.943 -15.293 1.00 78.75 125 GLN A N 1
ATOM 1006 C CA . GLN A 1 125 ? 25.107 3.488 -14.076 1.00 78.75 125 GLN A CA 1
ATOM 1007 C C . GLN A 1 125 ? 24.639 4.231 -12.809 1.00 78.75 125 GLN A C 1
ATOM 1009 O O . GLN A 1 125 ? 24.506 3.626 -11.746 1.00 78.75 125 GLN A O 1
ATOM 1014 N N . ALA A 1 126 ? 24.317 5.525 -12.916 1.00 77.56 126 ALA A N 1
ATOM 1015 C CA . ALA A 1 126 ? 23.781 6.311 -11.801 1.00 77.56 126 ALA A CA 1
ATOM 1016 C C . ALA A 1 126 ? 22.406 5.799 -11.321 1.00 77.56 126 ALA A C 1
ATOM 1018 O O . ALA A 1 126 ? 22.123 5.765 -10.117 1.00 77.56 126 ALA A O 1
ATOM 1019 N N . TYR A 1 127 ? 21.550 5.354 -12.245 1.00 86.69 127 TYR A N 1
ATOM 1020 C CA . TYR A 1 127 ? 20.244 4.788 -11.902 1.00 86.69 127 TYR A CA 1
ATOM 1021 C C . TYR A 1 127 ? 20.369 3.364 -11.360 1.00 86.69 127 TYR A C 1
ATOM 1023 O O . TYR A 1 127 ? 19.630 3.010 -10.440 1.00 86.69 127 TYR A O 1
ATOM 1031 N N . ALA A 1 128 ? 21.365 2.597 -11.808 1.00 86.31 128 ALA A N 1
ATOM 1032 C CA . ALA A 1 128 ? 21.662 1.278 -11.254 1.00 86.31 128 ALA A CA 1
ATOM 1033 C C . ALA A 1 128 ? 22.050 1.351 -9.763 1.00 86.31 128 ALA A C 1
ATOM 1035 O O . ALA A 1 128 ? 21.573 0.552 -8.956 1.00 86.31 128 ALA A O 1
ATOM 1036 N N . ILE A 1 129 ? 22.837 2.356 -9.356 1.00 88.56 129 ILE A N 1
ATOM 1037 C CA . ILE A 1 129 ? 23.162 2.589 -7.934 1.00 88.56 129 ILE A CA 1
ATOM 1038 C C . ILE A 1 129 ? 21.894 2.924 -7.136 1.00 88.56 129 ILE A C 1
ATOM 1040 O O . ILE A 1 129 ? 21.661 2.372 -6.060 1.00 88.56 129 ILE A O 1
ATOM 1044 N N . SER A 1 130 ? 21.039 3.789 -7.684 1.00 89.00 130 SER A N 1
ATOM 1045 C CA . SER A 1 130 ? 19.766 4.167 -7.055 1.00 89.00 130 SER A CA 1
ATOM 1046 C C . SER A 1 130 ? 18.838 2.958 -6.870 1.00 89.00 130 SER A C 1
ATOM 1048 O O . SER A 1 130 ? 18.214 2.795 -5.819 1.00 89.00 130 SER A O 1
ATOM 1050 N N . ALA A 1 131 ? 18.789 2.074 -7.868 1.00 91.56 131 ALA A N 1
ATOM 1051 C CA . ALA A 1 131 ? 18.065 0.811 -7.819 1.00 91.56 131 ALA A CA 1
ATOM 1052 C C . ALA A 1 131 ? 18.597 -0.114 -6.712 1.00 91.56 131 ALA A C 1
ATOM 1054 O O . ALA A 1 131 ? 17.809 -0.656 -5.940 1.00 91.56 131 ALA A O 1
ATOM 1055 N N . LEU A 1 132 ? 19.919 -0.243 -6.567 1.00 91.75 132 LEU A N 1
ATOM 1056 C CA . LEU A 1 132 ? 20.526 -1.048 -5.501 1.00 91.75 132 LEU A CA 1
ATOM 1057 C C . LEU A 1 132 ? 20.179 -0.522 -4.104 1.00 91.75 132 LEU A C 1
ATOM 1059 O O . LEU A 1 132 ? 19.790 -1.305 -3.236 1.00 91.75 132 LEU A O 1
ATOM 1063 N N . ILE A 1 133 ? 20.249 0.797 -3.897 1.00 92.19 133 ILE A N 1
ATOM 1064 C CA . ILE A 1 133 ? 19.881 1.431 -2.620 1.00 92.19 133 ILE A CA 1
ATOM 1065 C C . ILE A 1 133 ? 18.409 1.153 -2.281 1.00 92.19 133 ILE A C 1
ATOM 1067 O O . ILE A 1 133 ? 18.072 0.863 -1.131 1.00 92.19 133 ILE A O 1
ATOM 1071 N N . LEU A 1 134 ? 17.524 1.198 -3.280 1.00 94.19 134 LEU A N 1
ATOM 1072 C CA . LEU A 1 134 ? 16.098 0.942 -3.090 1.00 94.19 134 LEU A CA 1
ATOM 1073 C C . LEU A 1 134 ? 15.728 -0.542 -2.990 1.00 94.19 134 LEU A C 1
ATOM 1075 O O . LEU A 1 134 ? 14.625 -0.844 -2.528 1.00 94.19 134 LEU A O 1
ATOM 1079 N N . ALA A 1 135 ? 16.596 -1.475 -3.378 1.00 93.88 135 ALA A N 1
ATOM 1080 C CA . ALA A 1 135 ? 16.264 -2.899 -3.414 1.00 93.88 135 ALA A CA 1
ATOM 1081 C C . ALA A 1 135 ? 15.800 -3.419 -2.044 1.00 93.88 135 ALA A C 1
ATOM 1083 O O . ALA A 1 135 ? 14.704 -3.971 -1.920 1.00 93.88 135 ALA A O 1
ATOM 1084 N N . LEU A 1 136 ? 16.585 -3.165 -0.993 1.00 94.62 136 LEU A N 1
ATOM 1085 C CA . LEU A 1 136 ? 16.276 -3.620 0.363 1.00 94.62 136 LEU A CA 1
ATOM 1086 C C . LEU A 1 136 ? 14.958 -3.041 0.920 1.00 94.62 136 LEU A C 1
ATOM 1088 O O . LEU A 1 136 ? 14.090 -3.836 1.301 1.00 94.62 136 LEU A O 1
ATOM 1092 N N . PRO A 1 137 ? 14.739 -1.707 0.967 1.00 95.38 137 PRO A N 1
ATOM 1093 C CA . PRO A 1 137 ? 13.490 -1.159 1.492 1.00 95.38 137 PRO A CA 1
ATOM 1094 C C . PRO A 1 137 ? 12.274 -1.588 0.665 1.00 95.38 137 PRO A C 1
ATOM 1096 O O . PRO A 1 137 ? 11.196 -1.762 1.229 1.00 95.38 137 PRO A O 1
ATOM 1099 N N . THR A 1 138 ? 12.443 -1.844 -0.634 1.00 95.69 138 THR A N 1
ATOM 1100 C CA . THR A 1 138 ? 11.369 -2.362 -1.491 1.00 95.69 138 THR A CA 1
ATOM 1101 C C . THR A 1 138 ? 11.000 -3.800 -1.131 1.00 95.69 138 THR A C 1
ATOM 1103 O O . THR A 1 138 ? 9.821 -4.110 -0.965 1.00 95.69 138 THR A O 1
ATOM 1106 N N . VAL A 1 139 ? 11.982 -4.690 -0.957 1.00 95.06 139 VAL A N 1
ATOM 1107 C CA . VAL A 1 139 ? 11.723 -6.081 -0.546 1.00 95.06 139 VAL A CA 1
ATOM 1108 C C . VAL A 1 139 ? 11.032 -6.118 0.820 1.00 95.06 139 VAL A C 1
ATOM 1110 O O . VAL A 1 139 ? 10.035 -6.825 0.994 1.00 95.06 139 VAL A O 1
ATOM 1113 N N . LEU A 1 140 ? 11.490 -5.297 1.770 1.00 95.38 140 LEU A N 1
ATOM 1114 C CA . LEU A 1 140 ? 10.844 -5.152 3.076 1.00 95.38 140 LEU A CA 1
ATOM 1115 C C . LEU A 1 140 ? 9.413 -4.613 2.949 1.00 95.38 140 LEU A C 1
ATOM 1117 O O . LEU A 1 140 ? 8.495 -5.169 3.559 1.00 95.38 140 LEU A O 1
ATOM 1121 N N . ALA A 1 141 ? 9.193 -3.592 2.113 1.00 95.38 141 ALA A N 1
ATOM 1122 C CA . ALA A 1 141 ? 7.861 -3.071 1.819 1.00 95.38 141 ALA A CA 1
ATOM 1123 C C . ALA A 1 141 ? 6.939 -4.177 1.295 1.00 95.38 141 ALA A C 1
ATOM 1125 O O . ALA A 1 141 ? 5.819 -4.326 1.783 1.00 95.38 141 ALA A O 1
ATOM 1126 N N . MET A 1 142 ? 7.408 -5.003 0.356 1.00 93.19 142 MET A N 1
ATOM 1127 C CA . MET A 1 142 ? 6.633 -6.121 -0.184 1.00 93.19 142 MET A CA 1
ATOM 1128 C C . MET A 1 142 ? 6.296 -7.162 0.892 1.00 93.19 142 MET A C 1
ATOM 1130 O O . MET A 1 142 ? 5.134 -7.561 1.023 1.00 93.19 142 MET A O 1
ATOM 1134 N N . MET A 1 143 ? 7.282 -7.590 1.685 1.00 93.00 143 MET A N 1
ATOM 1135 C CA . MET A 1 143 ? 7.082 -8.581 2.747 1.00 93.00 143 MET A CA 1
ATOM 1136 C C . MET A 1 143 ? 6.066 -8.104 3.789 1.00 93.00 143 MET A C 1
ATOM 1138 O O . MET A 1 143 ? 5.149 -8.843 4.158 1.00 93.00 143 MET A O 1
ATOM 1142 N N . PHE A 1 144 ? 6.203 -6.862 4.248 1.00 92.88 144 PHE A N 1
ATOM 1143 C CA . PHE A 1 144 ? 5.347 -6.289 5.281 1.00 92.88 144 PHE A CA 1
ATOM 1144 C C . PHE A 1 144 ? 3.954 -5.927 4.760 1.00 92.88 144 PHE A C 1
ATOM 1146 O O . PHE A 1 144 ? 2.968 -6.152 5.461 1.00 92.88 144 PHE A O 1
ATOM 1153 N N . THR A 1 145 ? 3.835 -5.469 3.511 1.00 91.06 145 THR A N 1
ATOM 1154 C CA . THR A 1 145 ? 2.536 -5.177 2.881 1.00 91.06 145 THR A CA 1
ATOM 1155 C C . THR A 1 145 ? 1.723 -6.456 2.684 1.00 91.06 145 THR A C 1
ATOM 1157 O O . THR A 1 145 ? 0.525 -6.471 2.968 1.00 91.06 145 THR A O 1
ATOM 1160 N N . ARG A 1 146 ? 2.366 -7.568 2.290 1.00 88.62 146 ARG A N 1
ATOM 1161 C CA . ARG A 1 146 ? 1.715 -8.889 2.197 1.00 88.62 146 ARG A CA 1
ATOM 1162 C C . ARG A 1 146 ? 1.150 -9.355 3.543 1.00 88.62 146 ARG A C 1
ATOM 1164 O O . ARG A 1 146 ? 0.111 -10.007 3.570 1.00 88.62 146 ARG A O 1
ATOM 1171 N N . ARG A 1 147 ? 1.812 -8.994 4.646 1.00 88.69 147 ARG A N 1
ATOM 1172 C CA . ARG A 1 147 ? 1.371 -9.256 6.027 1.00 88.69 147 ARG A CA 1
ATOM 1173 C C . ARG A 1 147 ? 0.437 -8.175 6.599 1.00 88.69 147 ARG A C 1
ATOM 1175 O O . ARG A 1 147 ? 0.082 -8.271 7.766 1.00 88.69 147 ARG A O 1
ATOM 1182 N N . ARG A 1 148 ? 0.034 -7.166 5.809 1.00 89.44 148 ARG A N 1
ATOM 1183 C CA . ARG A 1 148 ? -0.798 -6.019 6.237 1.00 89.44 148 ARG A CA 1
ATOM 1184 C C . ARG A 1 148 ? -0.210 -5.220 7.411 1.00 89.44 148 ARG A C 1
ATOM 1186 O O . ARG A 1 148 ? -0.945 -4.717 8.254 1.00 89.44 148 ARG A O 1
ATOM 1193 N N . LEU A 1 149 ? 1.109 -5.060 7.456 1.00 90.19 149 LEU A N 1
ATOM 1194 C CA . LEU A 1 149 ? 1.776 -4.231 8.466 1.00 90.19 149 LEU A CA 1
ATOM 1195 C C . LEU A 1 149 ? 1.881 -2.777 7.992 1.00 90.19 149 LEU A C 1
ATOM 1197 O O . LEU A 1 149 ? 2.260 -2.529 6.843 1.00 90.19 149 LEU A O 1
ATOM 1201 N N . ALA A 1 150 ? 1.616 -1.814 8.878 1.00 90.00 150 ALA A N 1
ATOM 1202 C CA . ALA A 1 150 ? 1.711 -0.384 8.578 1.00 90.00 150 ALA A CA 1
ATOM 1203 C C . ALA A 1 150 ? 3.119 0.032 8.125 1.00 90.00 150 ALA A C 1
ATOM 1205 O O . ALA A 1 150 ? 3.259 0.870 7.235 1.00 90.00 150 ALA A O 1
ATOM 1206 N N . THR A 1 151 ? 4.164 -0.613 8.653 1.00 92.88 151 THR A N 1
ATOM 1207 C CA . THR A 1 151 ? 5.551 -0.403 8.211 1.00 92.88 151 THR A CA 1
ATOM 1208 C C . THR A 1 151 ? 5.731 -0.711 6.724 1.00 92.88 151 THR A C 1
ATOM 1210 O O . THR A 1 151 ? 6.458 -0.002 6.036 1.00 92.88 151 THR A O 1
ATOM 1213 N N . GLY A 1 152 ? 5.037 -1.726 6.199 1.00 93.12 152 GLY A N 1
ATOM 1214 C CA . GLY A 1 152 ? 5.087 -2.063 4.775 1.00 93.12 152 GLY A CA 1
ATOM 1215 C C . GLY A 1 152 ? 4.499 -0.966 3.899 1.00 93.12 152 GLY A C 1
ATOM 1216 O O . GLY A 1 152 ? 5.115 -0.571 2.913 1.00 93.12 152 GLY A O 1
ATOM 1217 N N . LEU A 1 153 ? 3.356 -0.418 4.317 1.00 94.12 153 LEU A N 1
ATOM 1218 C CA . LEU A 1 153 ? 2.713 0.714 3.656 1.00 94.12 153 LEU A CA 1
ATOM 1219 C C . LEU A 1 153 ? 3.618 1.959 3.664 1.00 94.12 153 LEU A C 1
ATOM 1221 O O . LEU A 1 153 ? 3.760 2.628 2.643 1.00 94.12 153 LEU A O 1
ATOM 1225 N N . MET A 1 154 ? 4.257 2.244 4.801 1.00 95.19 154 MET A N 1
ATOM 1226 C CA . MET A 1 154 ? 5.170 3.379 4.952 1.00 95.19 154 MET A CA 1
ATOM 1227 C C . MET A 1 154 ? 6.393 3.253 4.038 1.00 95.19 154 MET A C 1
ATOM 1229 O O . MET A 1 154 ? 6.731 4.202 3.335 1.00 95.19 154 MET A O 1
ATOM 1233 N N . LEU A 1 155 ? 7.023 2.074 3.996 1.00 95.94 155 LEU A N 1
ATOM 1234 C CA . LEU A 1 155 ? 8.152 1.812 3.102 1.00 95.94 155 LEU A CA 1
ATOM 1235 C C . LEU A 1 155 ? 7.734 1.881 1.628 1.00 95.94 155 LEU A C 1
ATOM 1237 O O . LEU A 1 155 ? 8.463 2.445 0.816 1.00 95.94 155 LEU A O 1
ATOM 1241 N N . ALA A 1 156 ? 6.548 1.377 1.274 1.00 95.69 156 ALA A N 1
ATOM 1242 C CA . ALA A 1 156 ? 6.031 1.500 -0.086 1.00 95.69 156 ALA A CA 1
ATOM 1243 C C . ALA A 1 156 ? 5.892 2.977 -0.489 1.00 95.69 156 ALA A C 1
ATOM 1245 O O . ALA A 1 156 ? 6.443 3.390 -1.506 1.00 95.69 156 ALA A O 1
ATOM 1246 N N . PHE A 1 157 ? 5.253 3.813 0.334 1.00 96.00 157 PHE A N 1
ATOM 1247 C CA . PHE A 1 157 ? 5.135 5.246 0.037 1.00 96.00 157 PHE A CA 1
ATOM 1248 C C . PHE A 1 157 ? 6.469 5.992 0.053 1.00 96.00 157 PHE A C 1
ATOM 1250 O O . PHE A 1 157 ? 6.632 6.936 -0.712 1.00 96.00 157 PHE A O 1
ATOM 1257 N N . SER A 1 158 ? 7.431 5.560 0.869 1.00 96.12 158 SER A N 1
ATOM 1258 C CA . SER A 1 158 ? 8.775 6.141 0.875 1.00 96.12 158 SER A CA 1
ATOM 1259 C C . SER A 1 158 ? 9.573 5.799 -0.383 1.00 96.12 158 SER A C 1
ATOM 1261 O O . SER A 1 158 ? 10.425 6.581 -0.790 1.00 96.12 158 SER A O 1
ATOM 1263 N N . THR A 1 159 ? 9.341 4.626 -0.974 1.00 96.50 159 THR A N 1
ATOM 1264 C CA . THR A 1 159 ? 10.144 4.121 -2.097 1.00 96.50 159 THR A CA 1
ATOM 1265 C C . THR A 1 159 ? 9.583 4.507 -3.459 1.00 96.50 159 THR A C 1
ATOM 1267 O O . THR A 1 159 ? 10.362 4.591 -4.392 1.00 96.50 159 THR A O 1
ATOM 1270 N N . ILE A 1 160 ? 8.279 4.782 -3.594 1.00 97.38 160 ILE A N 1
ATOM 1271 C CA . ILE A 1 160 ? 7.615 5.104 -4.876 1.00 97.38 160 ILE A CA 1
ATOM 1272 C C . ILE A 1 160 ? 8.081 6.408 -5.566 1.00 97.38 160 ILE A C 1
ATOM 1274 O O . ILE A 1 160 ? 8.170 6.400 -6.797 1.00 97.38 160 ILE A O 1
ATOM 1278 N N . PRO A 1 161 ? 8.361 7.527 -4.864 1.00 96.81 161 PRO A N 1
ATOM 1279 C CA . PRO A 1 161 ? 8.629 8.806 -5.528 1.00 96.81 161 PRO A CA 1
ATOM 1280 C C . PRO A 1 161 ? 9.838 8.785 -6.470 1.00 96.81 161 PRO A C 1
ATOM 1282 O O . PRO A 1 161 ? 9.769 9.336 -7.567 1.00 96.81 161 PRO A O 1
ATOM 1285 N N . LEU A 1 162 ? 10.929 8.122 -6.073 1.00 94.94 162 LEU A N 1
ATOM 1286 C CA . LEU A 1 162 ? 12.154 8.074 -6.874 1.00 94.94 162 LEU A CA 1
ATOM 1287 C C . LEU A 1 162 ? 11.972 7.285 -8.193 1.00 94.94 162 LEU A C 1
ATOM 1289 O O . LEU A 1 162 ? 12.272 7.842 -9.247 1.00 94.94 162 LEU A O 1
ATOM 1293 N N . PRO A 1 163 ? 11.421 6.055 -8.194 1.00 96.50 163 PRO A N 1
ATOM 1294 C CA . PRO A 1 163 ? 11.019 5.346 -9.405 1.00 96.50 163 PRO A CA 1
ATOM 1295 C C . PRO A 1 163 ? 10.107 6.150 -10.329 1.00 96.50 163 PRO A C 1
ATOM 1297 O O . PRO A 1 163 ? 10.324 6.139 -11.536 1.00 96.50 163 PRO A O 1
ATOM 1300 N N . LEU A 1 164 ? 9.110 6.868 -9.794 1.00 97.62 164 LEU A N 1
ATOM 1301 C CA . LEU A 1 164 ? 8.234 7.708 -10.621 1.00 97.62 164 LEU A CA 1
ATOM 1302 C C . LEU A 1 164 ? 9.014 8.808 -11.345 1.00 97.62 164 LEU A C 1
ATOM 1304 O O . LEU A 1 164 ? 8.777 9.047 -12.528 1.00 97.62 164 LEU A O 1
ATOM 1308 N N . ALA A 1 165 ? 9.957 9.446 -10.653 1.00 95.75 165 ALA A N 1
ATOM 1309 C CA . ALA A 1 165 ? 10.807 10.465 -11.248 1.00 95.75 165 ALA A CA 1
ATOM 1310 C C . ALA A 1 165 ? 11.713 9.870 -12.339 1.00 95.75 165 ALA A C 1
ATOM 1312 O O . ALA A 1 165 ? 11.753 10.392 -13.452 1.00 95.75 165 ALA A O 1
ATOM 1313 N N . ILE A 1 166 ? 12.375 8.742 -12.056 1.00 94.75 166 ILE A N 1
ATOM 1314 C CA . ILE A 1 166 ? 13.247 8.053 -13.021 1.00 94.75 166 ILE A CA 1
ATOM 1315 C C . ILE A 1 166 ? 12.454 7.619 -14.257 1.00 94.75 166 ILE A C 1
ATOM 1317 O O . ILE A 1 166 ? 12.877 7.909 -15.370 1.00 94.75 166 ILE A O 1
ATOM 1321 N N . PHE A 1 167 ? 11.272 7.020 -14.090 1.00 96.81 167 PHE A N 1
ATOM 1322 C CA . PHE A 1 167 ? 10.416 6.684 -15.227 1.00 96.81 167 PHE A CA 1
ATOM 1323 C C . PHE A 1 167 ? 10.013 7.913 -16.044 1.00 96.81 167 PHE A C 1
ATOM 1325 O O . PHE A 1 167 ? 10.028 7.853 -17.270 1.00 96.81 167 PHE A O 1
ATOM 1332 N N . SER A 1 168 ? 9.687 9.035 -15.397 1.00 96.50 168 SER A N 1
ATOM 1333 C CA . SER A 1 168 ? 9.357 10.270 -16.112 1.00 96.50 168 SER A CA 1
ATOM 1334 C C . SER A 1 168 ? 10.536 10.772 -16.952 1.00 96.50 168 SER A C 1
ATOM 1336 O O . SER A 1 168 ? 10.341 11.146 -18.109 1.00 96.50 168 SER A O 1
ATOM 1338 N N . TRP A 1 169 ? 11.755 10.755 -16.404 1.00 94.75 169 TRP A N 1
ATOM 1339 C CA . TRP A 1 169 ? 12.965 11.139 -17.138 1.00 94.75 169 TRP A CA 1
ATOM 1340 C C . TRP A 1 169 ? 13.266 10.189 -18.295 1.00 94.75 169 TRP A C 1
ATOM 1342 O O . TRP A 1 169 ? 13.469 10.642 -19.421 1.00 94.75 169 TRP A O 1
ATOM 1352 N N . THR A 1 170 ? 13.248 8.880 -18.044 1.00 95.00 170 THR A N 1
ATOM 1353 C CA . THR A 1 170 ? 13.512 7.863 -19.066 1.00 95.00 170 THR A CA 1
ATOM 1354 C C . THR A 1 170 ? 12.473 7.908 -20.185 1.00 95.00 170 THR A C 1
ATOM 1356 O O . THR A 1 170 ? 12.843 7.823 -21.355 1.00 95.00 170 THR A O 1
ATOM 1359 N N . ALA A 1 171 ? 11.189 8.093 -19.868 1.00 96.44 171 ALA A N 1
ATOM 1360 C CA . ALA A 1 171 ? 10.142 8.252 -20.874 1.00 96.44 171 ALA A CA 1
ATOM 1361 C C . ALA A 1 171 ? 10.379 9.498 -21.736 1.00 96.44 171 ALA A C 1
ATOM 1363 O O . ALA A 1 171 ? 10.328 9.413 -22.962 1.00 96.44 171 ALA A O 1
ATOM 1364 N N . HIS A 1 172 ? 10.683 10.637 -21.107 1.00 95.81 172 HIS A N 1
ATOM 1365 C CA . HIS A 1 172 ? 10.955 11.883 -21.820 1.00 95.81 172 HIS A CA 1
ATOM 1366 C C . HIS A 1 172 ? 12.155 11.753 -22.769 1.00 95.81 172 HIS A C 1
ATOM 1368 O O . HIS A 1 172 ? 12.038 12.085 -23.948 1.00 95.81 172 HIS A O 1
ATOM 1374 N N . TYR A 1 173 ? 13.274 11.207 -22.286 1.00 9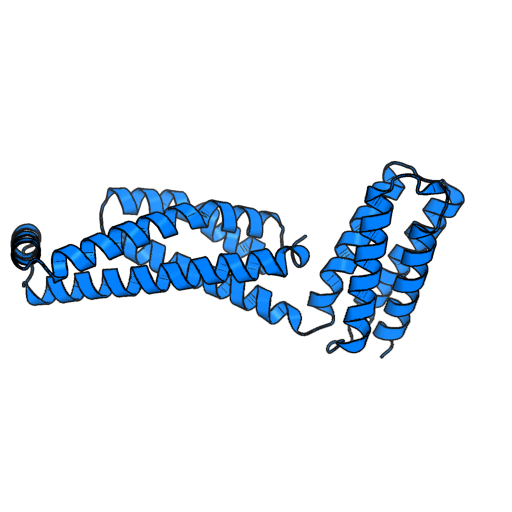4.19 173 TYR A N 1
ATOM 1375 C CA . TYR A 1 173 ? 14.455 10.986 -23.121 1.00 94.19 173 TYR A CA 1
ATOM 1376 C C . TYR A 1 173 ? 14.182 9.995 -24.254 1.00 94.19 173 TYR A C 1
ATOM 1378 O O . TYR A 1 173 ? 14.565 10.244 -25.393 1.00 94.19 173 TYR A O 1
ATOM 1386 N N . SER A 1 174 ? 13.462 8.904 -23.974 1.00 94.88 174 SER A N 1
ATOM 1387 C CA . SER A 1 174 ? 13.125 7.913 -25.001 1.00 94.88 174 SER A CA 1
ATOM 1388 C C . SER A 1 174 ? 12.288 8.533 -26.123 1.00 94.88 174 SER A C 1
ATOM 1390 O O . SER A 1 174 ? 12.548 8.263 -27.290 1.00 94.88 174 SER A O 1
ATOM 1392 N N . ILE A 1 175 ? 11.328 9.409 -25.796 1.00 96.50 175 ILE A N 1
ATOM 1393 C CA . ILE A 1 175 ? 10.546 10.160 -26.794 1.00 96.50 175 ILE A CA 1
ATOM 1394 C C . ILE A 1 175 ? 11.453 11.082 -27.614 1.00 96.50 175 ILE A C 1
ATOM 1396 O O . ILE A 1 175 ? 11.365 11.087 -28.840 1.00 96.50 175 ILE A O 1
ATOM 1400 N N . TYR A 1 176 ? 12.332 11.841 -26.955 1.00 96.12 176 TYR A N 1
ATOM 1401 C CA . TYR A 1 176 ? 13.271 12.734 -27.633 1.00 96.12 176 TYR A CA 1
ATOM 1402 C C . TYR A 1 176 ? 14.168 11.977 -28.627 1.00 96.12 176 TYR A C 1
ATOM 1404 O O . TYR A 1 176 ? 14.220 12.342 -29.801 1.00 96.12 176 TYR A O 1
ATOM 1412 N N . ALA A 1 177 ? 14.800 10.884 -28.190 1.00 94.12 177 ALA A N 1
ATOM 1413 C CA . ALA A 1 177 ? 15.689 10.073 -29.020 1.00 94.12 177 ALA A CA 1
ATOM 1414 C C . ALA A 1 177 ? 14.951 9.328 -30.151 1.00 94.12 177 ALA A C 1
ATOM 1416 O O . ALA A 1 177 ? 15.526 9.075 -31.207 1.00 94.12 177 ALA A O 1
ATOM 1417 N N . LEU A 1 178 ? 13.666 8.997 -29.963 1.00 94.69 178 LEU A N 1
ATOM 1418 C CA . LEU A 1 178 ? 12.828 8.409 -31.014 1.00 94.69 178 LEU A CA 1
ATOM 1419 C C . LEU A 1 178 ? 12.473 9.418 -32.116 1.00 94.69 178 LEU A C 1
ATOM 1421 O O . LEU A 1 178 ? 12.398 9.037 -33.282 1.00 94.69 178 LEU A O 1
ATOM 1425 N N . ILE A 1 179 ? 12.252 10.687 -31.760 1.00 95.31 179 ILE A N 1
ATOM 1426 C CA . ILE A 1 179 ? 11.892 11.751 -32.712 1.00 95.31 179 ILE A CA 1
ATOM 1427 C C . ILE A 1 179 ? 13.137 12.307 -33.417 1.00 95.31 179 ILE A C 1
ATOM 1429 O O . ILE A 1 179 ? 13.074 12.651 -34.597 1.00 95.31 179 ILE A O 1
ATOM 1433 N N . ASN A 1 180 ? 14.271 12.392 -32.718 1.00 94.56 180 ASN A N 1
ATOM 1434 C CA . ASN A 1 180 ? 15.515 12.915 -33.268 1.00 94.56 180 ASN A CA 1
ATOM 1435 C C . ASN A 1 180 ? 16.431 11.780 -33.750 1.00 94.56 180 ASN A C 1
ATOM 1437 O O . ASN A 1 180 ? 17.180 11.189 -32.974 1.00 94.56 180 ASN A O 1
ATOM 1441 N N . SER A 1 181 ? 16.421 11.509 -35.058 1.00 89.94 181 SER A N 1
ATOM 1442 C CA . SER A 1 181 ? 17.245 10.453 -35.659 1.00 89.94 181 SER A CA 1
ATOM 1443 C C . SER A 1 181 ? 18.750 10.640 -35.444 1.00 89.94 181 SER A C 1
ATOM 1445 O O . SER A 1 181 ? 19.478 9.650 -35.425 1.00 89.94 181 SER A O 1
ATOM 1447 N N . GLY A 1 182 ? 19.224 11.879 -35.260 1.00 93.06 182 GLY A N 1
ATOM 1448 C CA . GLY A 1 182 ? 20.631 12.158 -34.959 1.00 93.06 182 GLY A CA 1
ATOM 1449 C C . GLY A 1 182 ? 21.074 11.585 -33.611 1.00 93.06 182 GLY A C 1
ATOM 1450 O O . GLY A 1 182 ? 22.167 11.034 -33.509 1.00 93.06 182 GLY A O 1
ATOM 1451 N N . GLU A 1 183 ? 20.197 11.629 -32.607 1.00 92.81 183 GLU A N 1
ATOM 1452 C CA . GLU A 1 183 ? 20.462 11.073 -31.275 1.00 92.81 183 GLU A CA 1
ATOM 1453 C C . GLU A 1 183 ? 20.555 9.542 -31.329 1.00 92.81 183 GLU A C 1
ATOM 1455 O O . GLU A 1 183 ? 21.502 8.946 -30.821 1.00 92.81 183 GLU A O 1
ATOM 1460 N N . ALA A 1 184 ? 19.608 8.893 -32.013 1.00 89.88 184 ALA A N 1
ATOM 1461 C CA . ALA A 1 184 ? 19.610 7.440 -32.178 1.00 89.88 184 ALA A CA 1
ATOM 1462 C C . ALA A 1 184 ? 20.848 6.937 -32.945 1.00 89.88 184 ALA A C 1
ATOM 1464 O O . ALA A 1 184 ? 21.383 5.874 -32.623 1.00 89.88 184 ALA A O 1
ATOM 1465 N N . LEU A 1 185 ? 21.323 7.705 -33.934 1.00 91.75 185 LEU A N 1
ATOM 1466 C CA . LEU A 1 185 ? 22.570 7.430 -34.652 1.00 91.75 185 LEU A CA 1
ATOM 1467 C C . LEU A 1 185 ? 23.803 7.595 -33.751 1.00 91.75 185 LEU A C 1
ATOM 1469 O O . LEU A 1 185 ? 24.699 6.755 -33.817 1.00 91.75 185 LEU A O 1
ATOM 1473 N N . SER A 1 186 ? 23.835 8.621 -32.891 1.00 93.06 186 SER A N 1
ATOM 1474 C CA . SER A 1 186 ? 24.919 8.809 -31.912 1.00 93.06 186 SER A CA 1
ATOM 1475 C C . SER A 1 186 ? 25.003 7.627 -30.951 1.00 93.06 186 SER A C 1
ATOM 1477 O O . SER A 1 186 ? 26.054 7.003 -30.830 1.00 93.06 186 SER A O 1
ATOM 1479 N N . LEU A 1 187 ? 23.870 7.237 -30.357 1.00 90.56 187 LEU A N 1
ATOM 1480 C CA . LEU A 1 187 ? 23.783 6.092 -29.446 1.00 90.56 187 LEU A CA 1
ATOM 1481 C C . LEU A 1 187 ? 24.198 4.776 -30.116 1.00 90.56 187 LEU A C 1
ATOM 1483 O O . LEU A 1 187 ? 24.862 3.945 -29.498 1.00 90.56 187 LEU A O 1
ATOM 1487 N N . ALA A 1 188 ? 23.821 4.580 -31.382 1.00 91.25 188 ALA A N 1
ATOM 1488 C CA . ALA A 1 188 ? 24.242 3.420 -32.164 1.00 91.25 188 ALA A CA 1
ATOM 1489 C C . ALA A 1 188 ? 25.767 3.379 -32.341 1.00 91.25 188 ALA A C 1
ATOM 1491 O O . ALA A 1 188 ? 26.373 2.318 -32.188 1.00 91.25 188 ALA A O 1
ATOM 1492 N N . GLY A 1 189 ? 26.384 4.534 -32.612 1.00 91.44 189 GLY A N 1
ATOM 1493 C CA . GLY A 1 189 ? 27.835 4.678 -32.718 1.00 91.44 189 GLY A CA 1
ATOM 1494 C C . GLY A 1 189 ? 28.561 4.444 -31.392 1.00 91.44 189 GLY A C 1
ATOM 1495 O O . GLY A 1 189 ? 29.538 3.702 -31.358 1.00 91.44 189 GLY A O 1
ATOM 1496 N N . GLU A 1 190 ? 28.061 5.018 -30.298 1.00 91.94 190 GLU A N 1
ATOM 1497 C CA . GLU A 1 190 ? 28.651 4.896 -28.957 1.00 91.94 190 GLU A CA 1
ATOM 1498 C C . GLU A 1 190 ? 28.589 3.467 -28.410 1.00 91.94 190 GLU A C 1
ATOM 1500 O O . GLU A 1 190 ? 29.553 2.978 -27.821 1.00 91.94 190 GLU A O 1
ATOM 1505 N N . LEU A 1 191 ? 27.461 2.784 -28.612 1.00 88.94 191 LEU A N 1
ATOM 1506 C CA . LEU A 1 191 ? 27.244 1.429 -28.107 1.00 88.94 191 LEU A CA 1
ATOM 1507 C C . LEU A 1 191 ? 27.717 0.344 -29.085 1.00 88.94 191 LEU A C 1
ATOM 1509 O O . LEU A 1 191 ? 27.708 -0.835 -28.733 1.00 88.94 191 LEU A O 1
ATOM 1513 N N . GLY A 1 192 ? 28.106 0.716 -30.310 1.00 92.06 192 GLY A N 1
ATOM 1514 C CA . GLY A 1 192 ? 28.471 -0.230 -31.368 1.00 92.06 192 GLY A CA 1
ATOM 1515 C C . GLY A 1 192 ? 27.311 -1.138 -31.792 1.00 92.06 192 GLY A C 1
ATOM 1516 O O . GLY A 1 192 ? 27.533 -2.278 -32.203 1.00 92.06 192 GLY A O 1
ATOM 1517 N N . LEU A 1 193 ? 26.069 -0.665 -31.654 1.00 93.31 193 LEU A N 1
ATOM 1518 C CA . LEU A 1 193 ? 24.853 -1.438 -31.913 1.00 93.31 193 LEU A CA 1
ATOM 1519 C C . LEU A 1 193 ? 24.167 -0.981 -33.207 1.00 93.31 193 LEU A C 1
ATOM 1521 O O . LEU A 1 193 ? 24.215 0.199 -33.552 1.00 93.31 193 LEU A O 1
ATOM 1525 N N . PRO A 1 194 ? 23.453 -1.876 -33.915 1.00 94.75 194 PRO A N 1
ATOM 1526 C CA . PRO A 1 194 ? 22.643 -1.479 -35.059 1.00 94.75 194 PRO A CA 1
ATOM 1527 C C . PRO A 1 194 ? 21.571 -0.457 -34.658 1.00 94.75 194 PRO A C 1
ATOM 1529 O O . PRO A 1 194 ? 20.874 -0.639 -33.660 1.00 94.75 194 PRO A O 1
ATOM 1532 N N . VAL A 1 195 ? 21.361 0.565 -35.492 1.00 92.62 195 VAL A N 1
ATOM 1533 C CA . VAL A 1 195 ? 20.372 1.639 -35.255 1.00 92.62 195 VAL A CA 1
ATOM 1534 C C . VAL A 1 195 ? 18.966 1.083 -34.989 1.00 92.62 195 VAL A C 1
ATOM 1536 O O . VAL A 1 195 ? 18.268 1.540 -34.087 1.00 92.62 195 VAL A O 1
ATOM 1539 N N . GLY A 1 196 ? 18.556 0.040 -35.719 1.00 92.94 196 GLY A N 1
ATOM 1540 C CA . GLY A 1 196 ? 17.263 -0.618 -35.492 1.00 92.94 196 GLY A CA 1
ATOM 1541 C C . GLY A 1 196 ? 17.126 -1.234 -34.093 1.00 92.94 196 GLY A C 1
ATOM 1542 O O . GLY A 1 196 ? 16.051 -1.184 -33.499 1.00 92.94 196 GLY A O 1
ATOM 1543 N N . LEU A 1 197 ? 18.220 -1.761 -33.533 1.00 93.69 197 LEU A N 1
ATOM 1544 C CA . LEU A 1 197 ? 18.246 -2.320 -32.182 1.00 93.69 197 LEU A CA 1
ATOM 1545 C C . LEU A 1 197 ? 18.152 -1.201 -31.132 1.00 93.69 197 LEU A C 1
ATOM 1547 O O . LEU A 1 197 ? 17.405 -1.345 -30.166 1.00 93.69 197 LEU A O 1
ATOM 1551 N N . ILE A 1 198 ? 18.815 -0.060 -31.353 1.00 94.00 198 ILE A N 1
ATOM 1552 C CA . ILE A 1 198 ? 18.681 1.132 -30.497 1.00 94.00 198 ILE A CA 1
ATOM 1553 C C . ILE A 1 198 ? 17.227 1.603 -30.431 1.00 94.00 198 ILE A C 1
ATOM 1555 O O . ILE A 1 198 ? 16.693 1.785 -29.338 1.00 94.00 198 ILE A O 1
ATOM 1559 N N . TYR A 1 199 ? 16.549 1.727 -31.574 1.00 94.62 199 TYR A N 1
ATOM 1560 C CA . TYR A 1 199 ? 15.132 2.096 -31.594 1.00 94.62 199 TYR A CA 1
ATOM 1561 C C . TYR A 1 199 ? 14.250 1.111 -30.817 1.00 94.62 199 TYR A C 1
ATOM 1563 O O . TYR A 1 199 ? 13.346 1.530 -30.093 1.00 94.62 199 TYR A O 1
ATOM 1571 N N . MET A 1 200 ? 14.537 -0.191 -30.905 1.00 95.06 200 MET A N 1
ATOM 1572 C CA . MET A 1 200 ? 13.835 -1.208 -30.120 1.00 95.06 200 MET A CA 1
ATOM 1573 C C . MET A 1 200 ? 14.069 -1.033 -28.610 1.00 95.06 200 MET A C 1
ATOM 1575 O O . MET A 1 200 ? 13.112 -1.096 -27.838 1.00 95.06 200 MET A O 1
ATOM 1579 N N . ILE A 1 201 ? 15.309 -0.773 -28.179 1.00 93.75 201 ILE A N 1
ATOM 1580 C CA . ILE A 1 201 ? 15.634 -0.503 -26.768 1.00 93.75 201 ILE A CA 1
ATOM 1581 C C . ILE A 1 201 ? 14.895 0.746 -26.272 1.00 93.75 201 ILE A C 1
ATOM 1583 O O . ILE A 1 201 ? 14.271 0.704 -25.213 1.00 93.75 201 ILE A O 1
ATOM 1587 N N . LEU A 1 202 ? 14.908 1.836 -27.044 1.00 94.62 202 LEU A N 1
ATOM 1588 C CA . LEU A 1 202 ? 14.210 3.077 -26.693 1.00 94.62 202 LEU A CA 1
ATOM 1589 C C . LEU A 1 202 ? 12.696 2.861 -26.553 1.00 94.62 202 LEU A C 1
ATOM 1591 O O . LEU A 1 202 ? 12.082 3.368 -25.615 1.00 94.62 202 LEU A O 1
ATOM 1595 N N . LEU A 1 203 ? 12.086 2.055 -27.429 1.00 96.12 203 LEU A N 1
ATOM 1596 C CA . LEU A 1 203 ? 10.675 1.678 -27.307 1.00 96.12 203 LEU A CA 1
ATOM 1597 C C . LEU A 1 203 ? 10.399 0.835 -26.053 1.00 96.12 203 LEU A C 1
ATOM 1599 O O . LEU A 1 203 ? 9.391 1.056 -25.376 1.00 96.12 203 LEU A O 1
ATOM 1603 N N . LEU A 1 204 ? 11.283 -0.102 -25.701 1.00 95.56 204 LEU A N 1
ATOM 1604 C CA . LEU A 1 204 ? 11.169 -0.879 -24.460 1.00 95.56 204 LEU A CA 1
ATOM 1605 C C . LEU A 1 204 ? 11.284 0.016 -23.220 1.00 95.56 204 LEU A C 1
ATOM 1607 O O . LEU A 1 204 ? 10.501 -0.129 -22.281 1.00 95.56 204 LEU A O 1
ATOM 1611 N N . TYR A 1 205 ? 12.200 0.984 -23.223 1.00 95.75 205 TYR A N 1
ATOM 1612 C CA . TYR A 1 205 ? 12.331 1.959 -22.141 1.00 95.75 205 TYR A CA 1
ATOM 1613 C C . TYR A 1 205 ? 11.124 2.875 -22.020 1.00 95.75 205 TYR A C 1
ATOM 1615 O O . TYR A 1 205 ? 10.648 3.104 -20.904 1.00 95.75 205 TYR A O 1
ATOM 1623 N N . LEU A 1 206 ? 10.574 3.340 -23.140 1.00 97.00 206 LEU A N 1
ATOM 1624 C CA . LEU A 1 206 ? 9.368 4.153 -23.141 1.00 97.00 206 LEU A CA 1
ATOM 1625 C C . LEU A 1 206 ? 8.166 3.374 -22.588 1.00 97.00 206 LEU A C 1
ATOM 1627 O O . LEU A 1 206 ? 7.498 3.828 -21.657 1.00 97.00 206 LEU A O 1
ATOM 1631 N N . THR A 1 207 ? 7.911 2.181 -23.127 1.00 97.38 207 THR A N 1
ATOM 1632 C CA . THR A 1 207 ? 6.776 1.338 -22.719 1.00 97.38 207 THR A CA 1
ATOM 1633 C C . THR A 1 207 ? 6.903 0.862 -21.275 1.00 97.38 207 THR A C 1
ATOM 1635 O O . THR A 1 207 ? 5.925 0.922 -20.524 1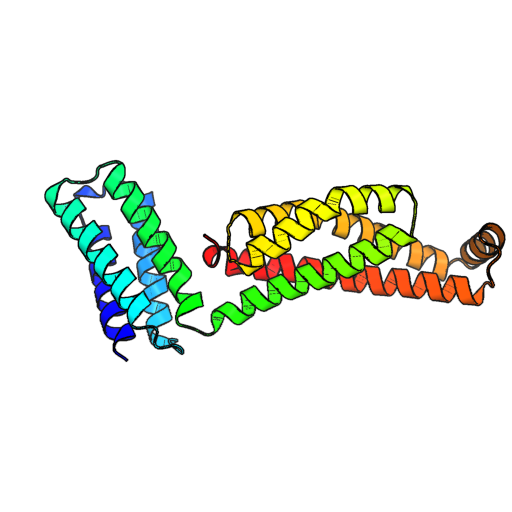.00 97.38 207 THR A O 1
ATOM 1638 N N . GLY A 1 208 ? 8.105 0.457 -20.856 1.00 97.25 208 GLY A N 1
ATOM 1639 C CA . GLY A 1 208 ? 8.419 0.118 -19.473 1.00 97.25 208 GLY A CA 1
ATOM 1640 C C . GLY A 1 208 ? 8.169 1.296 -18.537 1.00 97.25 208 GLY A C 1
ATOM 1641 O O . GLY A 1 208 ? 7.448 1.152 -17.554 1.00 97.25 208 GLY A O 1
ATOM 1642 N N . SER A 1 209 ? 8.667 2.485 -18.876 1.00 97.25 209 SER A N 1
ATOM 1643 C CA . SER A 1 209 ? 8.508 3.675 -18.033 1.00 97.25 209 SER A CA 1
ATOM 1644 C C . SER A 1 209 ? 7.049 4.093 -17.868 1.00 97.25 209 SER A C 1
ATOM 1646 O O . SER A 1 209 ? 6.589 4.289 -16.743 1.00 97.25 209 SER A O 1
ATOM 1648 N N . ILE A 1 210 ? 6.281 4.144 -18.960 1.00 98.19 210 ILE A N 1
ATOM 1649 C CA . ILE A 1 210 ? 4.848 4.472 -18.909 1.00 98.19 210 ILE A CA 1
ATOM 1650 C C . ILE A 1 210 ? 4.084 3.428 -18.082 1.00 98.19 210 ILE A C 1
ATOM 1652 O O . ILE A 1 210 ? 3.308 3.780 -17.190 1.00 98.19 210 ILE A O 1
ATOM 1656 N N . SER A 1 211 ? 4.330 2.139 -18.328 1.00 98.19 211 SER A N 1
ATOM 1657 C CA . SER A 1 211 ? 3.677 1.050 -17.591 1.00 98.19 211 SER A CA 1
ATOM 1658 C C . SER A 1 211 ? 4.024 1.091 -16.101 1.00 98.19 211 SER A C 1
ATOM 1660 O O . SER A 1 211 ? 3.144 0.948 -15.250 1.00 98.19 211 SER A O 1
ATOM 1662 N N . GLY A 1 212 ? 5.293 1.343 -15.777 1.00 97.94 212 GLY A N 1
ATOM 1663 C CA . GLY A 1 212 ? 5.789 1.508 -14.418 1.00 97.94 212 GLY A CA 1
ATOM 1664 C C . GLY A 1 212 ? 5.126 2.681 -13.694 1.00 97.94 212 GLY A C 1
ATOM 1665 O O . GLY A 1 212 ? 4.641 2.508 -12.574 1.00 97.94 212 GLY A O 1
ATOM 1666 N N . MET A 1 213 ? 5.005 3.842 -14.347 1.00 98.19 213 MET A N 1
ATOM 1667 C CA . MET A 1 213 ? 4.293 5.004 -13.798 1.00 98.19 213 MET A CA 1
ATOM 1668 C C . MET A 1 213 ? 2.824 4.703 -13.506 1.00 98.19 213 MET A C 1
ATOM 1670 O O . MET A 1 213 ? 2.338 5.028 -12.419 1.00 98.19 213 MET A O 1
ATOM 1674 N N . ILE A 1 214 ? 2.117 4.056 -14.437 1.00 98.44 214 ILE A N 1
ATOM 1675 C CA . ILE A 1 214 ? 0.709 3.675 -14.257 1.00 98.44 214 ILE A CA 1
ATOM 1676 C C . ILE A 1 214 ? 0.564 2.708 -13.078 1.00 98.44 214 ILE A C 1
ATOM 1678 O O . ILE A 1 214 ? -0.292 2.906 -12.213 1.00 98.44 214 ILE A O 1
ATOM 1682 N N . LEU A 1 215 ? 1.410 1.678 -13.010 1.00 98.38 215 LEU A N 1
ATOM 1683 C CA . LEU A 1 215 ? 1.367 0.671 -11.952 1.00 98.38 215 LEU A CA 1
ATOM 1684 C C . LEU A 1 215 ? 1.677 1.265 -10.577 1.00 98.38 215 LEU A C 1
ATOM 1686 O O . LEU A 1 215 ? 0.933 1.011 -9.630 1.00 98.38 215 LEU A O 1
ATOM 1690 N N . LEU A 1 216 ? 2.715 2.092 -10.449 1.00 98.06 216 LEU A N 1
ATOM 1691 C CA . LEU A 1 216 ? 3.052 2.718 -9.171 1.00 98.06 216 LEU A CA 1
ATOM 1692 C C . LEU A 1 216 ? 2.006 3.754 -8.747 1.00 98.06 216 LEU A C 1
ATOM 1694 O O . LEU A 1 216 ? 1.632 3.789 -7.577 1.00 98.06 216 LEU A O 1
ATOM 1698 N N . SER A 1 217 ? 1.445 4.522 -9.683 1.00 98.00 217 SER A N 1
ATOM 1699 C CA . SER A 1 217 ? 0.342 5.449 -9.388 1.00 98.00 217 SER A CA 1
ATOM 1700 C C . SER A 1 217 ? -0.914 4.702 -8.925 1.00 98.00 217 SER A C 1
ATOM 1702 O O . SER A 1 217 ? -1.542 5.076 -7.931 1.00 98.00 217 SER A O 1
ATOM 1704 N N . ALA A 1 218 ? -1.251 3.588 -9.584 1.00 97.81 218 ALA A N 1
ATOM 1705 C CA . ALA A 1 218 ? -2.333 2.709 -9.154 1.00 97.81 218 ALA A CA 1
ATOM 1706 C C . ALA A 1 218 ? -2.053 2.104 -7.770 1.00 97.81 218 ALA A C 1
ATOM 1708 O O . ALA A 1 218 ? -2.962 2.019 -6.942 1.00 97.81 218 ALA A O 1
ATOM 1709 N N . ALA A 1 219 ? -0.806 1.717 -7.487 1.00 97.31 219 ALA A N 1
ATOM 1710 C CA . ALA A 1 219 ? -0.407 1.230 -6.174 1.00 97.31 219 ALA A CA 1
ATOM 1711 C C . ALA A 1 219 ? -0.637 2.290 -5.093 1.00 97.31 219 ALA A C 1
ATOM 1713 O O . ALA A 1 219 ? -1.282 1.982 -4.091 1.00 97.31 219 ALA A O 1
ATOM 1714 N N . VAL A 1 220 ? -0.198 3.535 -5.322 1.00 96.81 220 VAL A N 1
ATOM 1715 C CA . VAL A 1 220 ? -0.450 4.656 -4.403 1.00 96.81 220 VAL A CA 1
ATOM 1716 C C . VAL A 1 220 ? -1.942 4.805 -4.146 1.00 96.81 220 VAL A C 1
ATOM 1718 O O . VAL A 1 220 ? -2.363 4.818 -2.991 1.00 96.81 220 VAL A O 1
ATOM 1721 N N . TYR A 1 221 ? -2.750 4.840 -5.206 1.00 97.12 221 TYR A N 1
ATOM 1722 C CA . TYR A 1 221 ? -4.198 4.987 -5.100 1.00 97.12 221 TYR A CA 1
ATOM 1723 C C . TYR A 1 221 ? -4.844 3.871 -4.262 1.00 97.12 221 TYR A C 1
ATOM 1725 O O . TYR A 1 221 ? -5.531 4.149 -3.274 1.00 97.12 221 TYR A O 1
ATOM 1733 N N . TYR A 1 222 ? -4.608 2.601 -4.614 1.00 95.88 222 TYR A N 1
ATOM 1734 C CA . TYR A 1 222 ? -5.230 1.468 -3.926 1.00 95.88 222 TYR A CA 1
ATOM 1735 C C . TYR A 1 222 ? -4.745 1.333 -2.483 1.00 95.88 222 TYR A C 1
ATOM 1737 O O . TYR A 1 222 ? -5.556 1.083 -1.590 1.00 95.88 222 TYR A O 1
ATOM 1745 N N . LEU A 1 223 ? -3.448 1.508 -2.235 1.00 94.62 223 LEU A N 1
ATOM 1746 C CA . LEU A 1 223 ? -2.876 1.388 -0.897 1.00 94.62 223 LEU A CA 1
ATOM 1747 C C . LEU A 1 223 ? -3.305 2.550 0.006 1.00 94.62 223 LEU A C 1
ATOM 1749 O O . LEU A 1 223 ? -3.654 2.320 1.162 1.00 94.62 223 LEU A O 1
ATOM 1753 N N . TYR A 1 224 ? -3.373 3.778 -0.517 1.00 94.12 224 TYR A N 1
ATOM 1754 C CA . TYR A 1 224 ? -3.832 4.940 0.245 1.00 94.12 224 TYR A CA 1
ATOM 1755 C C . TYR A 1 224 ? -5.319 4.840 0.588 1.00 94.12 224 TYR A C 1
ATOM 1757 O O . TYR A 1 224 ? -5.705 5.023 1.747 1.00 94.12 224 TYR A O 1
ATOM 1765 N N . ARG A 1 225 ? -6.161 4.492 -0.397 1.00 92.88 225 ARG A N 1
ATOM 1766 C CA . ARG A 1 225 ? -7.607 4.333 -0.188 1.00 92.88 225 ARG A CA 1
ATOM 1767 C C . ARG A 1 225 ? -7.920 3.237 0.828 1.00 92.88 225 ARG A C 1
ATOM 1769 O O . ARG A 1 225 ? -8.878 3.373 1.583 1.00 92.88 225 ARG A O 1
ATOM 1776 N N . ASN A 1 226 ? -7.095 2.191 0.874 1.00 92.38 226 ASN A N 1
ATOM 1777 C CA . ASN A 1 226 ? -7.268 1.050 1.769 1.00 92.38 226 ASN A CA 1
ATOM 1778 C C . ASN A 1 226 ? -6.264 1.034 2.936 1.00 92.38 226 ASN A C 1
ATOM 1780 O O . ASN A 1 226 ? -5.995 -0.021 3.507 1.00 92.38 226 ASN A O 1
ATOM 1784 N N . ARG A 1 227 ? -5.727 2.197 3.339 1.00 89.56 227 ARG A N 1
ATOM 1785 C CA . ARG A 1 227 ? -4.732 2.309 4.426 1.00 89.56 227 ARG A CA 1
ATOM 1786 C C . ARG A 1 227 ? -5.190 1.700 5.755 1.00 89.56 227 ARG A C 1
ATOM 1788 O O . ARG A 1 227 ? -4.370 1.229 6.530 1.00 89.56 227 ARG A O 1
ATOM 1795 N N . TYR A 1 228 ? -6.500 1.676 6.005 1.00 86.75 228 TYR A N 1
ATOM 1796 C CA . TYR A 1 228 ? -7.086 1.101 7.219 1.00 86.75 228 TYR A CA 1
ATOM 1797 C C . TYR A 1 228 ? -7.025 -0.431 7.268 1.00 86.75 228 TYR A C 1
ATOM 1799 O O . TYR A 1 228 ? -7.326 -1.009 8.304 1.00 86.75 228 TYR A O 1
ATOM 1807 N N . ALA A 1 229 ? -6.627 -1.092 6.178 1.00 87.81 229 ALA A N 1
ATOM 1808 C CA . ALA A 1 229 ? -6.363 -2.525 6.184 1.00 87.81 229 ALA A CA 1
ATOM 1809 C C . ALA A 1 229 ? -5.067 -2.890 6.930 1.00 87.81 229 ALA A C 1
ATOM 1811 O O . ALA A 1 229 ? -4.874 -4.067 7.239 1.00 87.81 229 ALA A O 1
ATOM 1812 N N . PHE A 1 230 ? -4.182 -1.921 7.185 1.00 88.25 230 PHE A N 1
ATOM 1813 C CA . PHE A 1 230 ? -2.843 -2.140 7.729 1.00 88.25 230 PHE A CA 1
ATOM 1814 C C . PHE A 1 230 ? -2.771 -1.837 9.239 1.00 88.25 230 PHE A C 1
ATOM 1816 O O . PHE A 1 230 ? -3.395 -0.881 9.704 1.00 88.25 230 PHE A O 1
ATOM 1823 N N . ILE A 1 231 ? -2.013 -2.657 9.984 1.00 76.75 231 ILE A N 1
ATOM 1824 C CA . ILE A 1 231 ? -1.884 -2.646 11.461 1.00 76.75 231 ILE A CA 1
ATOM 1825 C C . ILE A 1 231 ? -0.632 -1.910 11.921 1.00 76.75 231 ILE A C 1
ATOM 1827 O O . ILE A 1 231 ? 0.450 -2.230 11.373 1.00 76.75 231 ILE A O 1
#

Nearest PDB structures (foldseek):
  4m70-assembly5_Q  TM=5.454E-01  e=4.387E+00  Solanum tuberosum
  4m70-assembly3_I  TM=5.011E-01  e=5.272E+00  Solanum tuberosum

Radius of gyration: 24.89 Å; Cα contacts (8 Å, |Δi|>4): 264; chains: 1; bounding box: 54×31×72 Å

Mean predicted aligned error: 5.55 Å

Sequence (231 aa):
MESIKLLRDTVSLMRMIAANRKLGNVKLKAKIEEAASVLESMLGEISVDNVELARLINSKAREVYFKMEKNGLTSDVVNEINRLVKWCRMAPYDFTDRIKYVRRGYRSYLYGMIIFFIVAGTYTQAYAISALILALPTVLAMMFTRRRLATGLMLAFSTIPLPLAIFSWTAHYSIYALINSGEALSLAGELGLPVGLIYMILLLYLTGSISGMILLSAAVYYLYRNRYAFI

Solvent-accessible surface area (backbone atoms only — not comparable to full-atom values): 11559 Å² total; per-residue (Å²): 112,72,25,56,55,35,45,51,54,31,33,53,47,36,49,52,52,47,68,36,80,71,56,81,46,65,71,61,33,51,48,32,50,53,20,26,50,50,43,57,64,36,64,84,57,61,75,43,86,50,44,68,62,24,49,52,53,27,53,50,43,51,52,50,47,54,47,36,71,75,71,36,78,41,75,67,50,52,51,51,48,54,50,49,35,48,52,38,52,26,40,51,44,71,27,24,7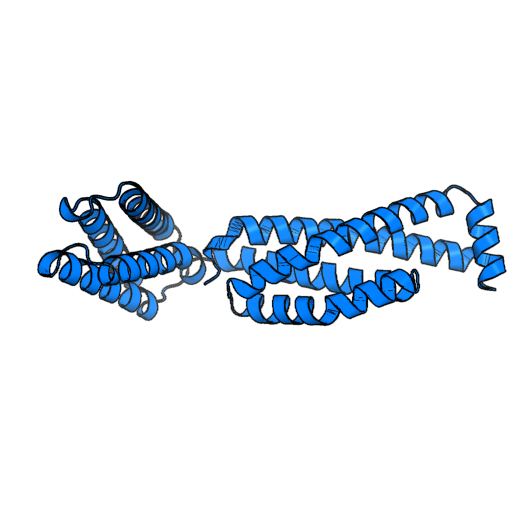5,58,42,57,49,46,53,49,12,52,50,24,38,52,52,15,49,52,43,38,45,52,50,28,56,70,70,43,74,73,40,27,52,54,38,58,69,44,45,61,54,49,52,49,12,52,58,27,42,77,69,34,29,38,68,9,52,51,35,43,66,69,56,48,60,59,53,45,51,51,26,52,52,47,27,53,50,26,52,50,38,70,72,35,63,68,52,37,48,48,52,15,63,78,69,73,42,60,52,71,56,46,54,50,51,36,50,51,44,27,53,45,19,55,51,24,41,53,24,39,52,47,13,51,53,33,41,61,77,44,48,55,61,39,92

Secondary structure (DSSP, 8-state):
-HHHHHHHHHHHHHHHHHH-GGG--HHHHHHHHHHHHHHHHHHTS-----HHHHHHHHHHHHHHHHHHHHH-S-HHHHHHHHHHHHHHHHHHHHHSTTHHHHHHHHHHHHHHHHHHHHHHHHH-HHHHHHHHHHHHHHHHHHHHHHTT-HHHHHHHHHHSHHHHHHHHHHHHHHHHHHH-HHHHHHHHHHHT--HHHHHHHHHHHHHHHHHHHHHHHHHHHHHHHTGGG--

pLDDT: mean 92.47, std 4.23, range [72.06, 98.44]